Protein AF-A0A843FC05-F1 (afdb_monomer_lite)

Secondary structure (DSSP, 8-state):
--------------HHHHHHHHHHHHHHHHHHHHTT--HHHHHHHHHHHS-HHHHHHHHHHHHHHHTTSSS-HHHHHHHHHHT--GGGHHHHHHHHHHHHHHT-SSHHHHHHHHHHHHHHHHHHHHHHHHHHHHHHHHHHHHHHIIIIIHHHHHHHHHHHHHHHSS---SS---HHHHHHIIIIIHHHHHHHHHHHHHHT-TTS--S--THHHHHHHHHHHHHHHHHHHHHTT--HHHHHHHHHHHHHHHHHHHHHHHHHHHHHHHHHHHHHHHHHHHHHHHHHHT---

Sequence (289 aa):
MVSNKAERKKRKIDPRLYINESASVISLMSSEITSGSSLDAAVRKVASEGPKNTSKMFRELVCKVDCKAESDIRESLLALISDFPEGLSSFRRALFMTVSASDALTQNDKLRIMKDATDVVLQGIRQTGESYISKLQFPCMAVFGIGIMVPMIVLSLAPMLGIGGMFKLPAGFDESTIRMVVLFLVPLSIIAVILSIKDKNPFMDTKGDWNDLWRVAPGIIAFPVAYLMIGNGFDMRTSMVVSAIVGSLAIYLSVNGIVRKEKERVKVEKGIRNSLFDLGNRMVTGENF

Foldseek 3Di:
DDDDPPPPPLPPDPLLQCLQQLLVLLVQLLVQLLVVHASLVSLVSCLVPGDDPSVVVSVVLVVCCVVVVDPDSLVSQLVVLVSDDPLCVLSSVLSVLSSVLNVDPDSVSSNVSSVVSSVSSVVSSVVLVVVLVVVVVVLVVVLCCLVPVVVVVLVVCVVVVVPPVPPPPPDDDDPVNSVCCSVPVSVVVNVVSVVVSVVPDSNDNPPDCPVVVVLLCLLVQLVVQLVVCVVVVDDNVVSNVVSVVSSVVSNCVSCVVVVVVVVVVVVVVVVVVVVVVVVVVCVVVVVDD

Structure (mmCIF, N/CA/C/O backbone):
data_AF-A0A843FC05-F1
#
_entry.id   AF-A0A843FC05-F1
#
loop_
_atom_site.group_PDB
_atom_site.id
_atom_site.type_symbol
_atom_site.label_atom_id
_atom_site.label_alt_id
_atom_site.label_comp_id
_atom_site.label_asym_id
_atom_site.label_entity_id
_atom_site.label_seq_id
_atom_site.pdbx_PDB_ins_code
_atom_site.Cartn_x
_atom_site.Cartn_y
_atom_site.Cartn_z
_atom_site.occupancy
_atom_site.B_iso_or_equiv
_atom_site.auth_seq_id
_atom_site.auth_comp_id
_atom_site.auth_asym_id
_atom_site.auth_atom_id
_atom_site.pdbx_PDB_model_num
ATOM 1 N N . MET A 1 1 ? -14.264 -36.679 19.851 1.00 44.69 1 MET A N 1
ATOM 2 C CA . MET A 1 1 ? -13.072 -37.023 19.040 1.00 44.69 1 MET A CA 1
ATOM 3 C C . MET A 1 1 ? -13.549 -37.353 17.635 1.00 44.69 1 MET A C 1
ATOM 5 O O . MET A 1 1 ? -14.624 -37.916 17.523 1.00 44.69 1 MET A O 1
ATOM 9 N N . VAL A 1 2 ? -12.740 -37.022 16.624 1.00 30.62 2 VAL A N 1
ATOM 10 C CA . VAL A 1 2 ? -12.962 -37.187 15.170 1.00 30.62 2 VAL A CA 1
ATOM 11 C C . VAL A 1 2 ? -13.525 -35.949 14.452 1.00 30.62 2 VAL A C 1
ATOM 13 O O . VAL A 1 2 ? -14.716 -35.767 14.255 1.00 30.62 2 VAL A O 1
ATOM 16 N N . SER A 1 3 ? -12.557 -35.130 14.029 1.00 36.50 3 SER A N 1
ATOM 17 C CA . SER A 1 3 ? -12.416 -34.634 12.656 1.00 36.50 3 SER A CA 1
ATOM 18 C C . SER A 1 3 ? -13.508 -33.723 12.089 1.00 36.50 3 SER A C 1
ATOM 20 O O . SER A 1 3 ? -14.366 -34.149 11.327 1.00 36.50 3 SER A O 1
ATOM 22 N N . ASN A 1 4 ? -13.372 -32.418 12.336 1.00 37.59 4 ASN A N 1
ATOM 23 C CA . ASN A 1 4 ? -13.725 -31.435 11.312 1.00 37.59 4 ASN A CA 1
ATOM 24 C C . ASN A 1 4 ? -12.753 -30.244 11.335 1.00 37.59 4 ASN A C 1
ATOM 26 O O . ASN A 1 4 ? -13.134 -29.083 11.424 1.00 37.59 4 ASN A O 1
ATOM 30 N N . LYS A 1 5 ? -11.448 -30.544 11.246 1.00 38.28 5 LYS A N 1
ATOM 31 C CA . LYS A 1 5 ? -10.474 -29.609 10.659 1.00 38.28 5 LYS A CA 1
ATOM 32 C C . LYS A 1 5 ? -10.686 -29.641 9.141 1.00 38.28 5 LYS A C 1
ATOM 34 O O . LYS A 1 5 ? -9.821 -30.095 8.401 1.00 38.28 5 LYS A O 1
ATOM 39 N N . ALA A 1 6 ? -11.868 -29.224 8.688 1.00 37.69 6 ALA A N 1
ATOM 40 C CA . ALA A 1 6 ? -12.060 -28.876 7.294 1.00 37.69 6 ALA A CA 1
ATOM 41 C C . ALA A 1 6 ? -11.046 -27.776 6.989 1.00 37.69 6 ALA A C 1
ATOM 43 O O . ALA A 1 6 ? -10.962 -26.781 7.711 1.00 37.69 6 ALA A O 1
ATOM 44 N N . GLU A 1 7 ? -10.214 -28.025 5.986 1.00 37.84 7 GLU A N 1
ATOM 45 C CA . GLU A 1 7 ? -9.176 -27.133 5.504 1.00 37.84 7 GLU A CA 1
ATOM 46 C C . GLU A 1 7 ? -9.693 -25.689 5.465 1.00 37.84 7 GLU A C 1
ATOM 48 O O . GLU A 1 7 ? -10.425 -25.291 4.555 1.00 37.84 7 GLU A O 1
ATOM 53 N N . ARG A 1 8 ? -9.296 -24.861 6.444 1.00 42.34 8 ARG A N 1
ATOM 54 C CA . ARG A 1 8 ? -9.331 -23.409 6.276 1.00 42.34 8 ARG A CA 1
ATOM 55 C C . ARG A 1 8 ? -8.354 -23.119 5.150 1.00 42.34 8 ARG A C 1
ATOM 57 O O . ARG A 1 8 ? -7.161 -22.934 5.380 1.00 42.34 8 ARG A O 1
ATOM 64 N N . LYS A 1 9 ? -8.858 -23.143 3.916 1.00 42.47 9 LYS A N 1
ATOM 65 C CA . LYS A 1 9 ? -8.181 -22.655 2.720 1.00 42.47 9 LYS A CA 1
ATOM 66 C C . LYS A 1 9 ? -7.725 -21.243 3.062 1.00 42.47 9 LYS A C 1
ATOM 68 O O . LYS A 1 9 ? -8.548 -20.329 3.069 1.00 42.47 9 LYS A O 1
ATOM 73 N N . LYS A 1 10 ? -6.452 -21.094 3.458 1.00 50.50 10 LYS A N 1
ATOM 74 C CA . LYS A 1 10 ? -5.879 -19.818 3.896 1.00 50.50 10 LYS A CA 1
ATOM 75 C C . LYS A 1 10 ? -6.193 -18.810 2.807 1.00 50.50 10 LYS A C 1
ATOM 77 O O . LYS A 1 10 ? -5.677 -18.916 1.692 1.00 50.50 10 LYS A O 1
ATOM 82 N N . ARG A 1 11 ? -7.100 -17.879 3.103 1.00 57.19 11 ARG A N 1
ATOM 83 C CA . ARG A 1 11 ? -7.377 -16.772 2.198 1.00 57.19 11 ARG A CA 1
ATOM 84 C C . ARG A 1 11 ? -6.046 -16.067 2.000 1.00 57.19 11 ARG A C 1
ATOM 86 O O . ARG A 1 11 ? -5.416 -15.662 2.973 1.00 57.19 11 ARG A O 1
ATOM 93 N N . LYS A 1 12 ? -5.588 -15.973 0.752 1.00 60.91 12 LYS A N 1
ATOM 94 C CA . LYS A 1 12 ? -4.442 -15.131 0.417 1.00 60.91 12 LYS A CA 1
ATOM 95 C C . LYS A 1 12 ? -4.903 -13.686 0.593 1.00 60.91 12 LYS A C 1
ATOM 97 O O . LYS A 1 12 ? -5.516 -13.109 -0.296 1.00 60.91 12 LYS A O 1
ATOM 102 N N . ILE A 1 13 ? -4.733 -13.169 1.806 1.00 70.44 13 ILE A N 1
ATOM 103 C CA . ILE A 1 13 ? -4.967 -11.769 2.139 1.00 70.44 13 ILE A CA 1
ATOM 104 C C . ILE A 1 13 ? -3.711 -11.033 1.692 1.00 70.44 13 ILE A C 1
ATOM 106 O O . ILE A 1 13 ? -2.661 -11.199 2.307 1.00 70.44 13 ILE A O 1
ATOM 110 N N . ASP A 1 14 ? -3.807 -10.251 0.619 1.00 71.69 14 ASP A N 1
ATOM 111 C CA . ASP A 1 14 ? -2.691 -9.420 0.175 1.00 71.69 14 ASP A CA 1
ATOM 112 C C . ASP A 1 14 ? -2.494 -8.262 1.165 1.00 71.69 14 ASP A C 1
ATOM 114 O O . ASP A 1 14 ? -3.352 -7.378 1.226 1.00 71.69 14 ASP A O 1
ATOM 118 N N . PRO A 1 15 ? -1.382 -8.215 1.928 1.00 73.06 15 PRO A N 1
ATOM 119 C CA . PRO A 1 15 ? -1.195 -7.234 3.001 1.00 73.06 15 PRO A CA 1
ATOM 120 C C . PRO A 1 15 ? -1.328 -5.786 2.515 1.00 73.06 15 PRO A C 1
ATOM 122 O O . PRO A 1 15 ? -1.903 -4.944 3.197 1.00 73.06 15 PRO A O 1
ATOM 125 N N . ARG A 1 16 ? -0.846 -5.516 1.296 1.00 72.38 16 ARG A N 1
ATOM 126 C CA . ARG A 1 16 ? -0.790 -4.184 0.673 1.00 72.38 16 ARG A CA 1
ATOM 127 C C . ARG A 1 16 ? -2.164 -3.518 0.568 1.00 72.38 16 ARG A C 1
ATOM 129 O O . ARG A 1 16 ? -2.295 -2.328 0.813 1.00 72.38 16 ARG A O 1
ATOM 136 N N . LEU A 1 17 ? -3.200 -4.301 0.266 1.00 74.62 17 LEU A N 1
ATOM 137 C CA . LEU A 1 17 ? -4.552 -3.783 0.044 1.00 74.62 17 LEU A CA 1
ATOM 138 C C . LEU A 1 17 ? -5.221 -3.281 1.330 1.00 74.62 17 LEU A C 1
ATOM 140 O O . LEU A 1 17 ? -6.098 -2.425 1.269 1.00 74.62 17 LEU A O 1
ATOM 144 N N . TYR A 1 18 ? -4.819 -3.814 2.484 1.00 82.69 18 TYR A N 1
ATOM 145 C CA . TYR A 1 18 ? -5.457 -3.511 3.766 1.00 82.69 18 TYR A CA 1
ATOM 146 C C . TYR A 1 18 ? -4.675 -2.483 4.587 1.00 82.69 18 TYR A C 1
ATOM 148 O O . TYR A 1 18 ? -5.258 -1.845 5.458 1.00 82.69 18 TYR A O 1
ATOM 156 N N . ILE A 1 19 ? -3.385 -2.261 4.300 1.00 84.44 19 ILE A N 1
ATOM 157 C CA . ILE A 1 19 ? -2.572 -1.257 5.010 1.00 84.44 19 ILE A CA 1
ATOM 158 C C . ILE A 1 19 ? -3.166 0.146 4.836 1.00 84.44 19 ILE A C 1
ATOM 160 O O . ILE A 1 19 ? -3.345 0.852 5.825 1.00 84.44 19 ILE A O 1
ATOM 164 N N . ASN A 1 20 ? -3.560 0.524 3.618 1.00 82.56 20 ASN A N 1
ATOM 165 C CA . ASN A 1 20 ? -4.164 1.836 3.353 1.00 82.56 20 ASN A CA 1
ATOM 166 C C . ASN A 1 20 ? -5.531 2.023 4.012 1.00 82.56 20 ASN A C 1
ATOM 168 O O . ASN A 1 20 ? -5.888 3.126 4.414 1.00 82.56 20 ASN A O 1
ATOM 172 N N . GLU A 1 21 ? -6.305 0.946 4.093 1.00 88.31 21 GLU A N 1
ATOM 173 C CA . GLU A 1 21 ? -7.668 0.973 4.615 1.00 88.31 21 GLU A CA 1
ATOM 174 C C . GLU A 1 21 ? -7.703 0.857 6.150 1.00 88.31 21 GLU A C 1
ATOM 176 O O . GLU A 1 21 ? -8.688 1.249 6.777 1.00 88.31 21 GLU A O 1
ATOM 181 N N . SER A 1 22 ? -6.619 0.361 6.759 1.00 90.31 22 SER A N 1
ATOM 182 C CA . SER A 1 22 ? -6.531 0.049 8.189 1.00 90.31 22 SER A CA 1
ATOM 183 C C . SER A 1 22 ? -6.858 1.236 9.097 1.00 90.31 22 SER A C 1
ATOM 185 O O . SER A 1 22 ? -7.650 1.087 10.027 1.00 90.31 22 SER A O 1
ATOM 187 N N . ALA A 1 23 ? -6.311 2.422 8.814 1.00 90.94 23 ALA A N 1
ATOM 188 C CA . ALA A 1 23 ? -6.563 3.621 9.612 1.00 90.94 23 ALA A CA 1
ATOM 189 C C . ALA A 1 23 ? -8.042 4.021 9.569 1.00 90.94 23 ALA A C 1
ATOM 191 O O . ALA A 1 23 ? -8.649 4.231 10.615 1.00 90.94 23 ALA A O 1
ATOM 192 N N . SER A 1 24 ? -8.645 4.044 8.377 1.00 91.06 24 SER A N 1
ATOM 193 C CA . SER A 1 24 ? -10.066 4.365 8.209 1.00 91.06 24 SER A CA 1
ATOM 194 C C . SER A 1 24 ? -10.970 3.378 8.946 1.00 91.06 24 SER A C 1
ATOM 196 O O . SER A 1 24 ? -11.951 3.785 9.561 1.00 91.06 24 SER A O 1
ATOM 198 N N . VAL A 1 25 ? -10.625 2.089 8.929 1.00 93.50 25 VAL A N 1
ATOM 199 C CA . VAL A 1 25 ? -11.378 1.038 9.626 1.00 93.50 25 VAL A CA 1
ATOM 200 C C . VAL A 1 25 ? -11.323 1.239 11.137 1.00 93.50 25 VAL A C 1
ATOM 202 O O . VAL A 1 25 ? -12.369 1.261 11.782 1.00 93.50 25 VAL A O 1
ATOM 205 N N . ILE A 1 26 ? -10.130 1.455 11.701 1.00 94.06 26 ILE A N 1
ATOM 206 C CA . ILE A 1 26 ? -9.985 1.722 13.138 1.00 94.06 26 ILE A CA 1
ATOM 207 C C . ILE A 1 26 ? -10.693 3.021 13.530 1.00 94.06 26 ILE A C 1
ATOM 209 O O . ILE A 1 26 ? -11.336 3.054 14.574 1.00 94.06 26 ILE A O 1
ATOM 213 N N . SER A 1 27 ? -10.659 4.066 12.698 1.00 91.94 27 SER A N 1
ATOM 214 C CA . SER A 1 27 ? -11.403 5.304 12.959 1.00 91.94 27 SER A CA 1
ATOM 215 C C . SER A 1 27 ? -12.922 5.094 12.972 1.00 91.94 27 SER A C 1
ATOM 217 O O . SER A 1 27 ? -13.591 5.616 13.863 1.00 91.94 27 SER A O 1
ATOM 219 N N . LEU A 1 28 ? -13.472 4.297 12.046 1.00 93.06 28 LEU A N 1
ATOM 220 C CA . LEU A 1 28 ? -14.900 3.951 12.035 1.00 93.06 28 LEU A CA 1
ATOM 221 C C . LEU A 1 28 ? -15.299 3.149 13.279 1.00 93.06 28 LEU A C 1
ATOM 223 O O . LEU A 1 28 ? -16.293 3.477 13.925 1.00 93.06 28 LEU A O 1
ATOM 227 N N . MET A 1 29 ? -14.500 2.146 13.657 1.00 92.81 29 MET A N 1
ATOM 228 C CA . MET A 1 29 ? -14.751 1.368 14.875 1.00 92.81 29 MET A CA 1
ATOM 229 C C . MET A 1 29 ? -14.601 2.220 16.136 1.00 92.81 29 MET A C 1
ATOM 231 O O . MET A 1 29 ? -15.391 2.081 17.063 1.00 92.81 29 MET A O 1
ATOM 235 N N . SER A 1 30 ? -13.622 3.128 16.158 1.00 92.44 30 SER A N 1
ATOM 236 C CA . SER A 1 30 ? -13.418 4.085 17.246 1.00 92.44 30 SER A CA 1
ATOM 237 C C . SER A 1 30 ? -14.655 4.946 17.449 1.00 92.44 30 SER A C 1
ATOM 239 O O . SER A 1 30 ? -15.151 5.039 18.568 1.00 92.44 30 SER A O 1
ATOM 241 N N . SER A 1 31 ? -15.207 5.513 16.371 1.00 90.81 31 SER A N 1
ATOM 242 C CA . SER A 1 31 ? -16.422 6.332 16.428 1.00 90.81 31 SER A CA 1
ATOM 243 C C . SER A 1 31 ? -17.594 5.582 17.064 1.00 90.81 31 SER A C 1
ATOM 245 O O . SER A 1 31 ? -18.318 6.156 17.869 1.00 90.81 31 SER A O 1
ATOM 247 N N . GLU A 1 32 ? -17.773 4.304 16.735 1.00 91.62 32 GLU A N 1
ATOM 248 C CA . GLU A 1 32 ? -18.879 3.505 17.270 1.00 91.62 32 GLU A CA 1
ATOM 249 C C . GLU A 1 32 ? -18.645 3.098 18.722 1.00 91.62 32 GLU A C 1
ATOM 251 O O . GLU A 1 32 ? -19.516 3.299 19.569 1.00 91.62 32 GLU A O 1
ATOM 256 N N . ILE A 1 33 ? -17.460 2.588 19.048 1.00 89.81 33 ILE A N 1
ATOM 257 C CA . ILE A 1 33 ? -17.147 2.110 20.402 1.00 89.81 33 ILE A CA 1
ATOM 258 C C . ILE A 1 33 ? -17.130 3.271 21.399 1.00 89.81 33 ILE A C 1
ATOM 260 O O . ILE A 1 33 ? -17.598 3.131 22.530 1.00 89.81 33 ILE A O 1
ATOM 264 N N . THR A 1 34 ? -16.645 4.441 20.978 1.00 86.94 34 THR A N 1
ATOM 265 C CA . THR A 1 34 ? -16.663 5.654 21.808 1.00 86.94 34 THR A CA 1
ATOM 266 C C . THR A 1 34 ? -18.057 6.259 21.932 1.00 86.94 34 THR A C 1
ATOM 268 O O . THR A 1 34 ? -18.347 6.863 22.954 1.00 86.94 34 THR A O 1
ATOM 271 N N . SER A 1 35 ? -18.969 6.041 20.983 1.00 86.69 35 SER A N 1
ATOM 272 C CA . SER A 1 35 ? -20.379 6.431 21.155 1.00 86.69 35 SER A CA 1
ATOM 273 C C . SER A 1 35 ? -21.150 5.553 22.158 1.00 86.69 35 SER A C 1
ATOM 275 O O . SER A 1 35 ? -22.296 5.849 22.480 1.00 86.69 35 SER A O 1
ATOM 277 N N . GLY A 1 36 ? -20.521 4.496 22.691 1.00 80.62 36 GLY A N 1
ATOM 278 C CA . GLY A 1 36 ? -21.126 3.577 23.660 1.00 80.62 36 GLY A CA 1
ATOM 279 C C . GLY A 1 36 ? -21.850 2.384 23.031 1.00 80.62 36 GLY A C 1
ATOM 280 O O . GLY A 1 36 ? -22.496 1.625 23.750 1.00 80.62 36 GLY A O 1
ATOM 281 N N . SER A 1 37 ? -21.736 2.199 21.714 1.00 83.44 37 SER A N 1
ATOM 282 C CA . SER A 1 37 ? -22.313 1.050 21.011 1.00 83.44 37 SER A CA 1
ATOM 283 C C . SER A 1 37 ? -21.541 -0.257 21.272 1.00 83.44 37 SER A C 1
ATOM 285 O O . SER A 1 37 ? -20.446 -0.267 21.845 1.00 83.44 37 SER A O 1
ATOM 287 N N . SER A 1 38 ? -22.130 -1.385 20.866 1.00 89.75 38 SER A N 1
ATOM 288 C CA . SER A 1 38 ? -21.510 -2.708 20.975 1.00 89.75 38 SER A CA 1
ATOM 289 C C . SER A 1 38 ? -20.439 -2.937 19.899 1.00 89.75 38 SER A C 1
ATOM 291 O O . SER A 1 38 ? -20.440 -2.311 18.838 1.00 89.75 38 SER A O 1
ATOM 293 N N . LEU A 1 39 ? -19.545 -3.906 20.134 1.00 91.00 39 LEU A N 1
ATOM 294 C CA . LEU A 1 39 ? -18.571 -4.347 19.127 1.00 91.00 39 LEU A CA 1
ATOM 295 C C . LEU A 1 39 ? -19.253 -4.807 17.824 1.00 91.00 39 LEU A C 1
ATOM 297 O O . LEU A 1 39 ? -18.724 -4.568 16.741 1.00 91.00 39 LEU A O 1
ATOM 301 N N . ASP A 1 40 ? -20.435 -5.420 17.923 1.00 91.62 40 ASP A N 1
ATOM 302 C CA . ASP A 1 40 ? -21.244 -5.821 16.766 1.00 91.62 40 ASP A CA 1
ATOM 303 C C . ASP A 1 40 ? -21.651 -4.615 15.906 1.00 91.62 40 ASP A C 1
ATOM 305 O O . ASP A 1 40 ? -21.434 -4.622 14.694 1.00 91.62 40 ASP A O 1
ATOM 309 N N . ALA A 1 41 ? -22.137 -3.533 16.527 1.00 91.12 41 ALA A N 1
ATOM 310 C CA . ALA A 1 41 ? -22.478 -2.302 15.815 1.00 91.12 41 ALA A CA 1
ATOM 311 C C . ALA A 1 41 ? -21.258 -1.708 15.087 1.00 91.12 41 ALA A C 1
ATOM 313 O O . ALA A 1 41 ? -21.344 -1.362 13.907 1.00 91.12 41 ALA A O 1
ATOM 314 N N . ALA A 1 42 ? -20.093 -1.693 15.743 1.00 92.88 42 ALA A N 1
ATOM 315 C CA . ALA A 1 42 ? -18.844 -1.231 15.141 1.00 92.88 42 ALA A CA 1
ATOM 316 C C . ALA A 1 42 ? -18.424 -2.074 13.922 1.00 92.88 42 ALA A C 1
ATOM 318 O O . ALA A 1 42 ? -18.060 -1.529 12.877 1.00 92.88 42 ALA A O 1
ATOM 319 N N . VAL A 1 43 ? -18.507 -3.405 14.020 1.00 93.19 43 VAL A N 1
ATOM 320 C CA . VAL A 1 43 ? -18.187 -4.332 12.918 1.00 93.19 43 VAL A CA 1
ATOM 321 C C . VAL A 1 43 ? -19.173 -4.168 11.758 1.00 93.19 43 VAL A C 1
ATOM 323 O O . VAL A 1 43 ? -18.752 -4.110 10.599 1.00 93.19 43 VAL A O 1
ATOM 326 N N . ARG A 1 44 ? -20.471 -4.028 12.049 1.00 93.38 44 ARG A N 1
ATOM 327 C CA . ARG A 1 44 ? -21.514 -3.778 11.041 1.00 93.38 44 ARG A CA 1
ATOM 328 C C . ARG A 1 44 ? -21.319 -2.435 10.340 1.00 93.38 44 ARG A C 1
ATOM 330 O O . ARG A 1 44 ? -21.482 -2.378 9.123 1.00 93.38 44 ARG A O 1
ATOM 337 N N . LYS A 1 45 ? -20.888 -1.389 11.052 1.00 93.06 45 LYS A N 1
ATOM 338 C CA . LYS A 1 45 ? -20.574 -0.092 10.434 1.00 93.06 45 LYS A CA 1
ATOM 339 C C . LYS A 1 45 ? -19.387 -0.169 9.482 1.00 93.06 45 LYS A C 1
ATOM 341 O O . LYS A 1 45 ? -19.441 0.361 8.377 1.00 93.06 45 LYS A O 1
ATOM 346 N N . VAL A 1 46 ? -18.324 -0.882 9.852 1.00 93.31 46 VAL A N 1
ATOM 347 C CA . VAL A 1 46 ? -17.205 -1.131 8.924 1.00 93.31 46 VAL A CA 1
ATOM 348 C C . VAL A 1 46 ? -17.673 -1.937 7.708 1.00 93.31 46 VAL A C 1
ATOM 350 O O . VAL A 1 46 ? -17.224 -1.692 6.588 1.00 93.31 46 VAL A O 1
ATOM 353 N N . ALA A 1 47 ? -18.601 -2.876 7.892 1.00 92.75 47 ALA A N 1
ATOM 354 C CA . ALA A 1 47 ? -19.181 -3.629 6.789 1.00 92.75 47 ALA A CA 1
ATOM 355 C C . ALA A 1 47 ? -20.022 -2.740 5.845 1.00 92.75 47 ALA A C 1
ATOM 357 O O . ALA A 1 47 ? -19.986 -2.943 4.629 1.00 92.75 47 ALA A O 1
ATOM 358 N N . SER A 1 48 ? -20.769 -1.754 6.349 1.00 91.81 48 SER A N 1
ATOM 359 C CA . SER A 1 48 ? -21.608 -0.870 5.526 1.00 91.81 48 SER A CA 1
ATOM 360 C C . SER A 1 48 ? -20.823 0.270 4.872 1.00 91.81 48 SER A C 1
ATOM 362 O O . SER A 1 48 ? -20.921 0.436 3.655 1.00 91.81 48 SER A O 1
ATOM 364 N N . GLU A 1 49 ? -20.038 1.005 5.660 1.00 91.62 49 GLU A N 1
ATOM 365 C CA . GLU A 1 49 ? -19.402 2.289 5.317 1.00 91.62 49 GLU A CA 1
ATOM 366 C C . GLU A 1 49 ? -17.883 2.192 5.121 1.00 91.62 49 GLU A C 1
ATOM 368 O O . GLU A 1 49 ? -17.232 3.167 4.743 1.00 91.62 49 GLU A O 1
ATOM 373 N N . GLY A 1 50 ? -17.291 1.025 5.380 1.00 87.69 50 GLY A N 1
ATOM 374 C CA . GLY A 1 50 ? -15.850 0.847 5.296 1.00 87.69 50 GLY A CA 1
ATOM 375 C C . GLY A 1 50 ? -15.283 0.907 3.868 1.00 87.69 50 GLY A C 1
ATOM 376 O O . GLY A 1 50 ? -16.004 0.783 2.873 1.00 87.69 50 GLY A O 1
ATOM 377 N N . PRO A 1 51 ? -13.950 1.026 3.746 1.00 87.12 51 PRO A N 1
ATOM 378 C CA . PRO A 1 51 ? -13.238 0.973 2.467 1.00 87.12 51 PRO A CA 1
ATOM 379 C C . PRO A 1 51 ? -13.498 -0.317 1.668 1.00 87.12 51 PRO A C 1
ATOM 381 O O . PRO A 1 51 ? -13.920 -1.332 2.221 1.00 87.12 51 PRO A O 1
ATOM 384 N N . LYS A 1 52 ? -13.262 -0.312 0.350 1.00 85.12 52 LYS A N 1
ATOM 385 C CA . LYS A 1 52 ? -13.757 -1.356 -0.575 1.00 85.12 52 LYS A CA 1
ATOM 386 C C . LYS A 1 52 ? -13.304 -2.780 -0.244 1.00 85.12 52 LYS A C 1
ATOM 388 O O . LYS A 1 52 ? -14.088 -3.708 -0.453 1.00 85.12 52 LYS A O 1
ATOM 393 N N . ASN A 1 53 ? -12.056 -2.992 0.177 1.00 86.44 53 ASN A N 1
ATOM 394 C CA . ASN A 1 53 ? -11.548 -4.344 0.431 1.00 86.44 53 ASN A CA 1
ATOM 395 C C . ASN A 1 53 ? -11.950 -4.826 1.828 1.00 86.44 53 ASN A C 1
ATOM 397 O O . ASN A 1 53 ? -12.444 -5.945 1.984 1.00 86.44 53 ASN A O 1
ATOM 401 N N . THR A 1 54 ? -11.814 -3.959 2.825 1.00 87.69 54 THR A N 1
ATOM 402 C CA . THR A 1 54 ? -12.109 -4.275 4.221 1.00 87.69 54 THR A CA 1
ATOM 403 C C . THR A 1 54 ? -13.611 -4.388 4.472 1.00 87.69 54 THR A C 1
ATOM 405 O O . THR A 1 54 ? -14.032 -5.326 5.138 1.00 87.69 54 THR A O 1
ATOM 408 N N . SER A 1 55 ? -14.449 -3.545 3.860 1.00 89.75 55 SER A N 1
ATOM 409 C CA . SER A 1 55 ? -15.916 -3.674 3.947 1.00 89.75 55 SER A CA 1
ATOM 410 C C . SER A 1 55 ? -16.410 -5.008 3.399 1.00 89.75 55 SER A C 1
ATOM 412 O O . SER A 1 55 ? -17.255 -5.638 4.021 1.00 89.75 55 SER A O 1
ATOM 414 N N . LYS A 1 56 ? -15.859 -5.497 2.278 1.00 90.06 56 LYS A N 1
ATOM 415 C CA . LYS A 1 56 ? -16.193 -6.829 1.742 1.00 90.06 56 LYS A CA 1
ATOM 416 C C . LYS A 1 56 ? -15.816 -7.936 2.721 1.00 90.06 56 LYS A C 1
ATOM 418 O O . LYS A 1 56 ? -16.632 -8.810 2.987 1.00 90.06 56 LYS A O 1
ATOM 423 N N . MET A 1 57 ? -14.613 -7.867 3.290 1.00 89.19 57 MET A N 1
ATOM 424 C CA . MET A 1 57 ? -14.154 -8.831 4.292 1.00 89.19 57 MET A CA 1
ATOM 425 C C . MET A 1 57 ? -15.055 -8.835 5.537 1.00 89.19 57 MET A C 1
ATOM 427 O O . MET A 1 57 ? -15.451 -9.902 6.000 1.00 89.19 57 MET A O 1
ATOM 431 N N . PHE A 1 58 ? -15.421 -7.656 6.044 1.00 91.12 58 PHE A N 1
ATOM 432 C CA . PHE A 1 58 ? -16.293 -7.511 7.210 1.00 91.12 58 PHE A CA 1
ATOM 433 C C . PHE A 1 58 ? -17.746 -7.899 6.894 1.00 91.12 58 PHE A C 1
ATOM 435 O O . PHE A 1 58 ? -18.383 -8.542 7.719 1.00 91.12 58 PHE A O 1
ATOM 442 N N . ARG A 1 59 ? -18.263 -7.620 5.689 1.00 92.06 59 ARG A N 1
ATOM 443 C CA . ARG A 1 59 ? -19.581 -8.109 5.234 1.00 92.06 59 ARG A CA 1
ATOM 444 C C . ARG A 1 59 ? -19.639 -9.623 5.186 1.00 92.06 59 ARG A C 1
ATOM 446 O O . ARG A 1 59 ? -20.636 -10.198 5.595 1.00 92.06 59 ARG A O 1
ATOM 453 N N . GLU A 1 60 ? -18.593 -10.270 4.687 1.00 90.06 60 GLU A N 1
ATOM 454 C CA . GLU A 1 60 ? -18.529 -11.730 4.671 1.00 90.06 60 GLU A CA 1
ATOM 455 C C . GLU A 1 60 ? -18.471 -12.313 6.087 1.00 90.06 60 GLU A C 1
ATOM 457 O O . GLU A 1 60 ? -19.085 -13.347 6.336 1.00 90.06 60 GLU A O 1
ATOM 462 N N . LEU A 1 61 ? -17.780 -11.646 7.017 1.00 90.25 61 LEU A N 1
ATOM 463 C CA . LEU A 1 61 ? -17.792 -12.011 8.434 1.00 90.25 61 LEU A CA 1
ATOM 464 C C . LEU A 1 61 ? -19.199 -11.877 9.028 1.00 90.25 61 LEU A C 1
ATOM 466 O O . LEU A 1 61 ? -19.711 -12.850 9.571 1.00 90.25 61 LEU A O 1
ATOM 470 N N . VAL A 1 62 ? -19.845 -10.718 8.874 1.00 91.00 62 VAL A N 1
ATOM 471 C CA . VAL A 1 62 ? -21.211 -10.476 9.376 1.00 91.00 62 VAL A CA 1
ATOM 472 C C . VAL A 1 62 ? -22.195 -11.477 8.767 1.00 91.00 62 VAL A C 1
ATOM 474 O O . VAL A 1 62 ? -22.981 -12.080 9.485 1.00 91.00 62 VAL A O 1
ATOM 477 N N . CYS A 1 63 ? -22.084 -11.748 7.464 1.00 88.62 63 CYS A N 1
ATOM 478 C CA . CYS A 1 63 ? -22.921 -12.720 6.761 1.00 88.62 63 CYS A CA 1
ATOM 479 C C . CYS A 1 63 ? -22.790 -14.138 7.342 1.00 88.62 63 CYS A C 1
ATOM 481 O O . CYS A 1 63 ? -23.793 -14.829 7.506 1.00 88.62 63 CYS A O 1
ATOM 483 N N . LYS A 1 64 ? -21.578 -14.579 7.701 1.00 86.62 64 LYS A N 1
ATOM 484 C CA . LYS A 1 64 ? -21.376 -15.891 8.339 1.00 86.62 64 LYS A CA 1
ATOM 485 C C . LYS A 1 64 ? -22.035 -15.986 9.711 1.00 86.62 64 LYS A C 1
ATOM 487 O O . LYS A 1 64 ? -22.586 -17.036 10.037 1.00 86.62 64 LYS A O 1
ATOM 492 N N . VAL A 1 65 ? -21.977 -14.911 10.490 1.00 89.19 65 VAL A N 1
ATOM 493 C CA . VAL A 1 65 ? -22.603 -14.853 11.815 1.00 89.19 65 VAL A CA 1
ATOM 494 C C . VAL A 1 65 ? -24.126 -14.826 11.682 1.00 89.19 65 VAL A C 1
ATOM 496 O O . VAL A 1 65 ? -24.809 -15.641 12.298 1.00 89.19 65 VAL A O 1
ATOM 499 N N . ASP A 1 66 ? -24.665 -13.982 10.797 1.00 87.69 66 ASP A N 1
ATOM 500 C CA . ASP A 1 66 ? -26.109 -13.889 10.545 1.00 87.69 66 ASP A CA 1
ATOM 501 C C . ASP A 1 66 ? -26.684 -15.215 9.991 1.00 87.69 66 ASP A C 1
ATOM 503 O O . ASP A 1 66 ? -27.806 -15.598 10.320 1.00 87.69 66 ASP A O 1
ATOM 507 N N . CYS A 1 67 ? -25.901 -15.975 9.213 1.00 86.50 67 CYS A N 1
ATOM 508 C CA . CYS A 1 67 ? -26.276 -17.310 8.724 1.00 86.50 67 CYS A CA 1
ATOM 509 C C . CYS A 1 67 ? -26.074 -18.443 9.755 1.00 86.50 67 CYS A C 1
ATOM 511 O O . CYS A 1 67 ? -26.212 -19.613 9.394 1.00 86.50 67 CYS A O 1
ATOM 513 N N . LYS A 1 68 ? -25.723 -18.134 11.014 1.00 78.75 68 LYS A N 1
ATOM 514 C CA . LYS A 1 68 ? -25.386 -19.102 12.081 1.00 78.75 68 LYS A CA 1
ATOM 515 C C . LYS A 1 68 ? -24.264 -20.088 11.722 1.00 78.75 68 LYS A C 1
ATOM 517 O O . LYS A 1 68 ? -24.185 -21.170 12.300 1.00 78.75 68 LYS A O 1
ATOM 522 N N . ALA A 1 69 ? -23.391 -19.735 10.778 1.00 71.38 69 ALA A N 1
ATOM 523 C CA . ALA A 1 69 ? -22.205 -20.535 10.474 1.00 71.38 69 ALA A CA 1
ATOM 524 C C . ALA A 1 69 ? -21.122 -20.374 11.558 1.00 71.38 69 ALA A C 1
ATOM 526 O O . ALA A 1 69 ? -20.316 -21.280 11.757 1.00 71.38 69 ALA A O 1
ATOM 527 N N . GLU A 1 70 ? -21.116 -19.236 12.258 1.00 72.69 70 GLU A N 1
ATOM 528 C CA . GLU A 1 70 ? -20.265 -18.937 13.415 1.00 72.69 70 GLU A CA 1
ATOM 529 C C . GLU A 1 70 ? -21.145 -18.342 14.542 1.00 72.69 70 GLU A C 1
ATOM 531 O O . GLU A 1 70 ? -22.165 -17.714 14.257 1.00 72.69 70 GLU A O 1
ATOM 536 N N . SER A 1 71 ? -20.805 -18.598 15.813 1.00 69.44 71 SER A N 1
ATOM 537 C CA . SER A 1 71 ? -21.672 -18.336 16.981 1.00 69.44 71 SER A CA 1
ATOM 538 C C . SER A 1 71 ? -21.672 -16.893 17.486 1.00 69.44 71 SER A C 1
ATOM 540 O O . SER A 1 71 ? -22.676 -16.458 18.046 1.00 69.44 71 SER A O 1
ATOM 542 N N . ASP A 1 72 ? -20.569 -16.162 17.318 1.00 86.12 72 ASP A N 1
ATOM 543 C CA . ASP A 1 72 ? -20.401 -14.812 17.863 1.00 86.12 72 ASP A CA 1
ATOM 544 C C . ASP A 1 72 ? -19.511 -13.956 16.948 1.00 86.12 72 ASP A C 1
ATOM 546 O O . ASP A 1 72 ? -18.442 -14.393 16.517 1.00 86.12 72 ASP A O 1
ATOM 550 N N . ILE A 1 73 ? -19.923 -12.704 16.710 1.00 87.81 73 ILE A N 1
ATOM 551 C CA . ILE A 1 73 ? -19.168 -11.678 15.973 1.00 87.81 73 ILE A CA 1
ATOM 552 C C . ILE A 1 73 ? -17.759 -11.542 16.546 1.00 87.81 73 ILE A C 1
ATOM 554 O O . ILE A 1 73 ? -16.791 -11.406 15.796 1.00 87.81 73 ILE A O 1
ATOM 558 N N . ARG A 1 74 ? -17.635 -11.571 17.878 1.00 89.38 74 ARG A N 1
ATOM 559 C CA . ARG A 1 74 ? -16.349 -11.430 18.564 1.00 89.38 74 ARG A CA 1
ATOM 560 C C . ARG A 1 74 ? -15.414 -12.577 18.207 1.00 89.38 74 ARG A C 1
ATOM 562 O O . ARG A 1 74 ? -14.272 -12.335 17.826 1.00 89.38 74 ARG A O 1
ATOM 569 N N . GLU A 1 75 ? -15.887 -13.812 18.322 1.00 88.88 75 GLU A N 1
ATOM 570 C CA . GLU A 1 75 ? -15.091 -15.003 18.029 1.00 88.88 75 GLU A CA 1
ATOM 571 C C . GLU A 1 75 ? -14.702 -15.057 16.545 1.00 88.88 75 GLU A C 1
ATOM 573 O O . GLU A 1 75 ? -13.531 -15.265 16.218 1.00 88.88 75 GLU A O 1
ATOM 578 N N . SER A 1 76 ? -15.645 -14.741 15.654 1.00 88.75 76 SER A N 1
ATOM 579 C CA . SER A 1 76 ? -15.414 -14.603 14.213 1.00 88.75 76 SER A CA 1
ATOM 580 C C . SER A 1 76 ? -14.365 -13.546 13.877 1.00 88.75 76 SER A C 1
ATOM 582 O O . SER A 1 76 ? -13.482 -13.771 13.044 1.00 88.75 76 SER A O 1
ATOM 584 N N . LEU A 1 77 ? -14.424 -12.390 14.541 1.00 90.56 77 LEU A N 1
ATOM 585 C CA . LEU A 1 77 ? -13.467 -11.304 14.360 1.00 90.56 77 LEU A CA 1
ATOM 586 C C . LEU A 1 77 ? -12.079 -11.704 14.860 1.00 90.56 77 LEU A C 1
ATOM 588 O O . LEU A 1 77 ? -11.100 -11.507 14.146 1.00 90.56 77 LEU A O 1
ATOM 592 N N . LEU A 1 78 ? -11.974 -12.322 16.037 1.00 90.81 78 LEU A N 1
ATOM 593 C CA . LEU A 1 78 ? -10.697 -12.808 16.566 1.00 90.81 78 LEU A CA 1
ATOM 594 C C . LEU A 1 78 ? -10.090 -13.900 15.676 1.00 90.81 78 LEU A C 1
ATOM 596 O O . LEU A 1 78 ? -8.875 -13.910 15.450 1.00 90.81 78 LEU A O 1
ATOM 600 N N . ALA A 1 79 ? -10.921 -14.778 15.116 1.00 88.75 79 ALA A N 1
ATOM 601 C CA . ALA A 1 79 ? -10.494 -15.774 14.145 1.00 88.75 79 ALA A CA 1
ATOM 602 C C . ALA A 1 79 ? -9.975 -15.132 12.850 1.00 88.75 79 ALA A C 1
ATOM 604 O O . ALA A 1 79 ? -8.930 -15.543 12.348 1.00 88.75 79 ALA A O 1
ATOM 605 N N . LEU A 1 80 ? -10.661 -14.105 12.338 1.00 88.50 80 LEU A N 1
ATOM 606 C CA . LEU A 1 80 ? -10.235 -13.349 11.159 1.00 88.50 80 LEU A CA 1
ATOM 607 C C . LEU A 1 80 ? -8.903 -12.621 11.399 1.00 88.50 80 LEU A C 1
ATOM 609 O O . LEU A 1 80 ? -8.002 -12.696 10.567 1.00 88.50 80 LEU A O 1
ATOM 613 N N . ILE A 1 81 ? -8.766 -11.953 12.547 1.00 90.44 81 ILE A N 1
ATOM 614 C CA . ILE A 1 81 ? -7.554 -11.231 12.966 1.00 90.44 81 ILE A CA 1
ATOM 615 C C . ILE A 1 81 ? -6.366 -12.194 13.095 1.00 90.44 81 ILE A C 1
ATOM 617 O O . ILE A 1 81 ? -5.244 -11.862 12.712 1.00 90.44 81 ILE A O 1
ATOM 621 N N . SER A 1 82 ? -6.599 -13.398 13.621 1.00 86.56 82 SER A N 1
ATOM 622 C CA . SER A 1 82 ? -5.556 -14.418 13.789 1.00 86.56 82 SER A CA 1
ATOM 623 C C . SER A 1 82 ? -5.045 -14.966 12.454 1.00 86.56 82 SER A C 1
ATOM 625 O O . SER A 1 82 ? -3.877 -15.340 12.357 1.00 86.56 82 SER A O 1
ATOM 627 N N . ASP A 1 83 ? -5.883 -14.947 11.415 1.00 87.81 83 ASP A N 1
ATOM 628 C CA . ASP A 1 83 ? -5.527 -15.376 10.060 1.00 87.81 83 ASP A CA 1
ATOM 629 C C . ASP A 1 83 ? -4.759 -14.292 9.264 1.00 87.81 83 ASP A C 1
ATOM 631 O O . ASP A 1 83 ? -4.354 -14.535 8.123 1.00 87.81 83 ASP A O 1
ATOM 635 N N . PHE A 1 84 ? -4.521 -13.101 9.835 1.00 86.62 84 PHE A N 1
ATOM 636 C CA . PHE A 1 84 ? -3.791 -12.034 9.145 1.00 86.62 84 PHE A CA 1
ATOM 637 C C . PHE A 1 84 ? -2.290 -12.338 8.985 1.00 86.62 84 PHE A C 1
ATOM 639 O O . PHE A 1 84 ? -1.633 -12.775 9.935 1.00 86.62 84 PHE A O 1
ATOM 646 N N . PRO A 1 85 ? -1.710 -12.046 7.803 1.00 85.50 85 PRO A N 1
ATOM 647 C CA . PRO A 1 85 ? -0.281 -12.204 7.547 1.00 85.50 85 PRO A CA 1
ATOM 648 C C . PRO A 1 85 ? 0.566 -11.220 8.369 1.00 85.50 85 PRO A C 1
ATOM 650 O O . PRO A 1 85 ? 0.098 -10.157 8.776 1.00 85.50 85 PRO A O 1
ATOM 653 N N . GLU A 1 86 ? 1.854 -11.530 8.543 1.00 81.88 86 GLU A N 1
ATOM 654 C CA . GLU A 1 86 ? 2.796 -10.707 9.326 1.00 81.88 86 GLU A CA 1
ATOM 655 C C . GLU A 1 86 ? 2.919 -9.261 8.825 1.00 81.88 86 GLU A C 1
ATOM 657 O O . GLU A 1 86 ? 3.096 -8.342 9.624 1.00 81.88 86 GLU A O 1
ATOM 662 N N . GLY A 1 87 ? 2.739 -9.035 7.518 1.00 80.19 87 GLY A N 1
ATOM 663 C CA . GLY A 1 87 ? 2.727 -7.694 6.924 1.00 80.19 87 GLY A CA 1
ATOM 664 C C . GLY A 1 87 ? 1.585 -6.787 7.409 1.00 80.19 87 GLY A C 1
ATOM 665 O O . GLY A 1 87 ? 1.633 -5.588 7.169 1.00 80.19 87 GLY A O 1
ATOM 666 N N . LEU A 1 88 ? 0.576 -7.335 8.095 1.00 86.00 88 LEU A N 1
ATOM 667 C CA . LEU A 1 88 ? -0.537 -6.603 8.713 1.00 86.00 88 LEU A CA 1
ATOM 668 C C . LEU A 1 88 ? -0.457 -6.609 10.248 1.00 86.00 88 LEU A C 1
ATOM 670 O O . LEU A 1 88 ? -1.464 -6.398 10.919 1.00 86.00 88 LEU A O 1
ATOM 674 N N . SER A 1 89 ? 0.720 -6.849 10.831 1.00 89.50 89 SER A N 1
ATOM 675 C CA . SER A 1 89 ? 0.898 -6.972 12.285 1.00 89.50 89 SER A CA 1
ATOM 676 C C . SER A 1 89 ? 0.390 -5.761 13.079 1.00 89.50 89 SER A C 1
ATOM 678 O O . SER A 1 89 ? -0.285 -5.952 14.092 1.00 89.50 89 SER A O 1
ATOM 680 N N . SER A 1 90 ? 0.629 -4.534 12.608 1.00 91.06 90 SER A N 1
ATOM 681 C CA . SER A 1 90 ? 0.125 -3.308 13.246 1.00 91.06 90 SER A CA 1
ATOM 682 C C . SER A 1 90 ? -1.400 -3.214 13.195 1.00 91.06 90 SER A C 1
ATOM 684 O O . SER A 1 90 ? -2.031 -2.905 14.202 1.00 91.06 90 SER A O 1
ATOM 686 N N . PHE A 1 91 ? -2.009 -3.561 12.056 1.00 92.81 91 PHE A N 1
ATOM 687 C CA . PHE A 1 91 ? -3.467 -3.587 11.917 1.00 92.81 91 PHE A CA 1
ATOM 688 C C . PHE A 1 91 ? -4.098 -4.678 12.786 1.00 92.81 91 PHE A C 1
ATOM 690 O O . PHE A 1 91 ? -5.062 -4.428 13.503 1.00 92.81 91 PHE A O 1
ATOM 697 N N . ARG A 1 92 ? -3.487 -5.867 12.806 1.00 93.00 92 ARG A N 1
ATOM 698 C CA . ARG A 1 92 ? -3.856 -6.975 13.689 1.00 93.00 92 ARG A CA 1
ATOM 699 C C . ARG A 1 92 ? -3.841 -6.535 15.153 1.00 93.00 92 ARG A C 1
ATOM 701 O O . ARG A 1 92 ? -4.789 -6.794 15.887 1.00 93.00 92 ARG A O 1
ATOM 708 N N . ARG A 1 93 ? -2.772 -5.854 15.578 1.00 93.25 93 ARG A N 1
ATOM 709 C CA . ARG A 1 93 ? -2.618 -5.369 16.953 1.00 93.25 93 ARG A CA 1
ATOM 710 C C . ARG A 1 93 ? -3.671 -4.327 17.312 1.00 93.25 93 ARG A C 1
ATOM 712 O O . ARG A 1 93 ? -4.259 -4.440 18.383 1.00 93.25 93 ARG A O 1
ATOM 719 N N . ALA A 1 94 ? -3.931 -3.369 16.427 1.00 94.25 94 ALA A N 1
ATOM 720 C CA . ALA A 1 94 ? -4.960 -2.365 16.661 1.00 94.25 94 ALA A CA 1
ATOM 721 C C . ALA A 1 94 ? -6.360 -2.973 16.730 1.00 94.25 94 ALA A C 1
ATOM 723 O O . ALA A 1 94 ? -7.104 -2.622 17.634 1.00 94.25 94 ALA A O 1
ATOM 724 N N . LEU A 1 95 ? -6.699 -3.944 15.876 1.00 93.81 95 LEU A N 1
ATOM 725 C CA . LEU A 1 95 ? -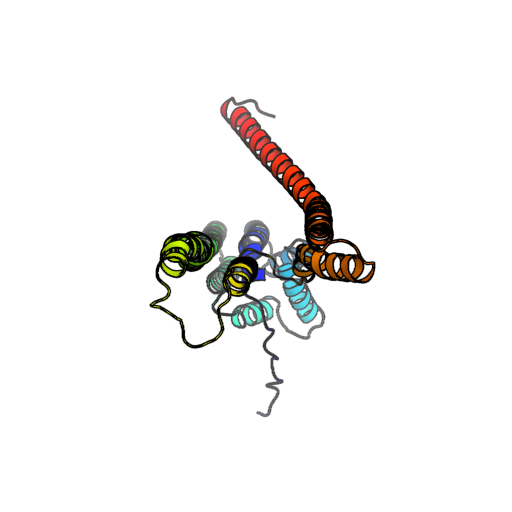7.986 -4.639 15.971 1.00 93.81 95 LEU A CA 1
ATOM 726 C C . LEU A 1 95 ? -8.137 -5.396 17.297 1.00 93.81 95 LEU A C 1
ATOM 728 O O . LEU A 1 95 ? -9.191 -5.314 17.919 1.00 93.81 95 LEU A O 1
ATOM 732 N N . PHE A 1 96 ? -7.090 -6.076 17.780 1.00 94.38 96 PHE A N 1
ATOM 733 C CA . PHE A 1 96 ? -7.117 -6.672 19.123 1.00 94.38 96 PHE A CA 1
AT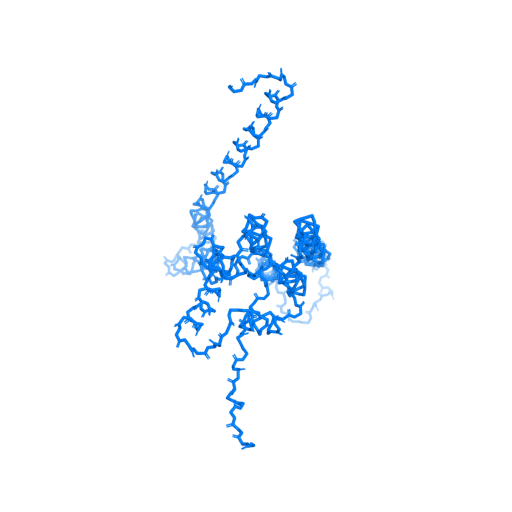OM 734 C C . PHE A 1 96 ? -7.345 -5.617 20.213 1.00 94.38 96 PHE A C 1
ATOM 736 O O . PHE A 1 96 ? -8.154 -5.843 21.108 1.00 94.38 96 PHE A O 1
ATOM 743 N N . MET A 1 97 ? -6.676 -4.463 20.127 1.00 93.62 97 MET A N 1
ATOM 744 C CA . MET A 1 97 ? -6.891 -3.348 21.056 1.00 93.62 97 MET A CA 1
ATOM 745 C C . MET A 1 97 ? -8.319 -2.803 20.970 1.00 93.62 97 MET A C 1
ATOM 747 O O . MET A 1 97 ? -8.906 -2.499 21.999 1.00 93.62 97 MET A O 1
ATOM 751 N N . THR A 1 98 ? -8.914 -2.742 19.780 1.00 92.88 98 THR A N 1
ATOM 752 C CA . THR A 1 98 ? -10.312 -2.345 19.580 1.00 92.88 98 THR A CA 1
ATOM 753 C C . THR A 1 98 ? -11.286 -3.329 20.228 1.00 92.88 98 THR A C 1
ATOM 755 O O . THR A 1 98 ? -12.232 -2.900 20.887 1.00 92.88 98 THR A O 1
ATOM 758 N N . VAL A 1 99 ? -11.036 -4.640 20.126 1.00 92.88 99 VAL A N 1
ATOM 759 C CA . VAL A 1 99 ? -11.815 -5.640 20.876 1.00 92.88 99 VAL A CA 1
ATOM 760 C C . VAL A 1 99 ? -11.646 -5.422 22.382 1.00 92.88 99 VAL A C 1
ATOM 762 O O . VAL A 1 99 ? -12.641 -5.353 23.098 1.00 92.88 99 VAL A O 1
ATOM 765 N N . SER A 1 100 ? -10.420 -5.215 22.871 1.00 91.31 100 SER A N 1
ATOM 766 C CA . SER A 1 100 ? -10.177 -4.914 24.290 1.00 91.31 100 SER A CA 1
ATOM 767 C C . SER A 1 100 ? -10.835 -3.610 24.756 1.00 91.31 100 SER A C 1
ATOM 769 O O . SER A 1 100 ? -11.299 -3.538 25.889 1.00 91.31 100 SER A O 1
ATOM 771 N N . ALA A 1 101 ? -10.921 -2.591 23.897 1.00 91.06 101 ALA A N 1
ATOM 772 C CA . ALA A 1 101 ? -11.622 -1.347 24.197 1.00 91.06 101 ALA A CA 1
ATOM 773 C C . ALA A 1 101 ? -13.129 -1.580 24.356 1.00 91.06 101 ALA A C 1
ATOM 775 O O . ALA A 1 101 ? -13.750 -0.967 25.217 1.00 91.06 101 ALA A O 1
ATOM 776 N N . SER A 1 102 ? -13.726 -2.489 23.580 1.00 90.06 102 SER A N 1
ATOM 777 C CA . SER A 1 102 ? -15.155 -2.799 23.717 1.00 90.06 102 SER A CA 1
ATOM 778 C C . SER A 1 102 ? -15.517 -3.431 25.071 1.00 90.06 102 SER A C 1
ATOM 780 O O . SER A 1 102 ? -16.624 -3.210 25.555 1.00 90.06 102 SER A O 1
ATOM 782 N N . ASP A 1 103 ? -14.566 -4.120 25.714 1.00 89.19 103 ASP A N 1
ATOM 783 C CA . ASP A 1 103 ? -14.727 -4.734 27.042 1.00 89.19 103 ASP A CA 1
ATOM 784 C C . ASP A 1 103 ? -14.403 -3.773 28.208 1.00 89.19 103 ASP A C 1
ATOM 786 O O . ASP A 1 103 ? -14.613 -4.115 29.374 1.00 89.19 103 ASP A O 1
ATOM 790 N N . ALA A 1 104 ? -13.857 -2.582 27.937 1.00 89.38 104 ALA A N 1
ATOM 791 C CA . ALA A 1 104 ? -13.452 -1.660 28.993 1.00 89.38 104 ALA A CA 1
ATOM 792 C C . ALA A 1 104 ? -14.670 -1.069 29.729 1.00 89.38 104 ALA A C 1
ATOM 794 O O . ALA A 1 104 ? -15.651 -0.647 29.114 1.00 89.38 104 ALA A O 1
ATOM 795 N N . LEU A 1 105 ? -14.587 -1.004 31.062 1.00 83.44 105 LEU A N 1
ATOM 796 C CA . LEU A 1 105 ? -15.695 -0.573 31.923 1.00 83.44 105 LEU A CA 1
ATOM 797 C C . LEU A 1 105 ? -15.913 0.944 31.903 1.00 83.44 105 LEU A C 1
ATOM 799 O O . LEU A 1 105 ? -17.051 1.400 31.997 1.00 83.44 105 LEU A O 1
ATOM 803 N N . THR A 1 106 ? -14.840 1.734 31.785 1.00 89.25 106 THR A N 1
ATOM 804 C CA . THR A 1 106 ? -14.926 3.198 31.828 1.00 89.25 106 THR A CA 1
ATOM 805 C C . THR A 1 106 ? -14.769 3.818 30.446 1.00 89.25 106 THR A C 1
ATOM 807 O O . THR A 1 106 ? -13.979 3.370 29.615 1.00 89.25 106 THR A O 1
ATOM 810 N N . GLN A 1 107 ? -15.497 4.908 30.210 1.00 88.50 107 GLN A N 1
ATOM 811 C CA . GLN A 1 107 ? -15.434 5.643 28.949 1.00 88.50 107 GLN A CA 1
ATOM 812 C C . GLN A 1 107 ? -14.044 6.243 28.681 1.00 88.50 107 GLN A C 1
ATOM 814 O O . GLN A 1 107 ? -13.585 6.271 27.540 1.00 88.50 107 GLN A O 1
ATOM 819 N N . ASN A 1 108 ? -13.343 6.674 29.733 1.00 89.62 108 ASN A N 1
ATOM 820 C CA . ASN A 1 108 ? -11.976 7.181 29.616 1.00 89.62 108 ASN A CA 1
ATOM 821 C C . ASN A 1 108 ? -10.989 6.080 29.205 1.00 89.62 108 ASN A C 1
ATOM 823 O O . ASN A 1 108 ? -10.123 6.329 28.366 1.00 89.62 108 ASN A O 1
ATOM 827 N N . ASP A 1 109 ? -11.145 4.859 29.727 1.00 89.81 109 ASP A N 1
ATOM 828 C CA . ASP A 1 109 ? -10.311 3.727 29.315 1.00 89.81 109 ASP A 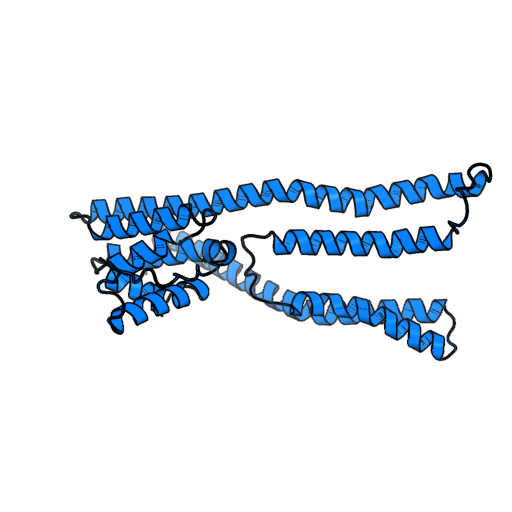CA 1
ATOM 829 C C . ASP A 1 109 ? -10.576 3.344 27.857 1.00 89.81 109 ASP A C 1
ATOM 831 O O . ASP A 1 109 ? -9.624 3.126 27.107 1.00 89.81 109 ASP A O 1
ATOM 835 N N . LYS A 1 110 ? -11.845 3.350 27.419 1.00 90.50 110 LYS A N 1
ATOM 836 C CA . LYS A 1 110 ? -12.212 3.143 26.005 1.00 90.50 110 LYS A CA 1
ATOM 837 C C . LYS A 1 110 ? -11.508 4.142 25.095 1.00 90.50 110 LYS A C 1
ATOM 839 O O . LYS A 1 110 ? -10.870 3.743 24.122 1.00 90.50 110 LYS A O 1
ATOM 844 N N . LEU A 1 111 ? -11.588 5.432 25.428 1.00 91.19 111 LEU A N 1
ATOM 845 C CA . LEU A 1 111 ? -10.953 6.505 24.659 1.00 91.19 111 LEU A CA 1
ATOM 846 C C . LEU A 1 111 ? -9.432 6.345 24.608 1.00 91.19 111 LEU A C 1
ATOM 848 O O . LEU A 1 111 ? -8.842 6.498 23.539 1.00 91.19 111 LEU A O 1
ATOM 852 N N . ARG A 1 112 ? -8.798 5.995 25.734 1.00 93.00 112 ARG A N 1
ATOM 853 C CA . ARG A 1 112 ? -7.348 5.776 25.791 1.00 93.00 112 ARG A CA 1
ATOM 854 C C . ARG A 1 112 ? -6.922 4.588 24.930 1.00 93.00 112 ARG A C 1
ATOM 856 O O . ARG A 1 112 ? -6.045 4.748 24.091 1.00 93.00 112 ARG A O 1
ATOM 863 N N . ILE A 1 113 ? -7.576 3.433 25.072 1.00 94.25 113 ILE A N 1
ATOM 864 C CA . ILE A 1 113 ? -7.236 2.226 24.300 1.00 94.25 113 ILE A CA 1
ATOM 865 C C . ILE A 1 113 ? -7.483 2.451 22.802 1.00 94.25 113 ILE A C 1
ATOM 867 O O . ILE A 1 113 ? -6.678 2.023 21.977 1.00 94.25 113 ILE A O 1
ATOM 871 N N . MET A 1 114 ? -8.560 3.148 22.424 1.00 92.81 114 MET A N 1
ATOM 872 C CA . MET A 1 114 ? -8.829 3.472 21.018 1.00 92.81 114 MET A CA 1
ATOM 873 C C . MET A 1 114 ? -7.834 4.479 20.434 1.00 92.81 114 MET A C 1
ATOM 875 O O . MET A 1 114 ? -7.469 4.368 19.258 1.00 92.81 114 MET A O 1
ATOM 879 N N . LYS A 1 115 ? -7.362 5.437 21.240 1.00 93.38 115 LYS A N 1
ATOM 880 C CA . LYS A 1 115 ? -6.269 6.336 20.855 1.00 93.38 115 LYS A CA 1
ATOM 881 C C . LYS A 1 115 ? -4.989 5.536 20.605 1.00 93.38 115 LYS A C 1
ATOM 883 O O . LYS A 1 115 ? -4.431 5.646 19.518 1.00 93.38 115 LYS A O 1
ATOM 888 N N . ASP A 1 116 ? -4.614 4.654 21.530 1.00 94.50 116 ASP A N 1
ATOM 889 C CA . ASP A 1 116 ? -3.440 3.785 21.388 1.00 94.50 116 ASP A CA 1
ATOM 890 C C . ASP A 1 116 ? -3.556 2.873 20.153 1.00 94.50 116 ASP A C 1
ATOM 892 O O . ASP A 1 116 ? -2.603 2.726 19.390 1.00 94.50 116 ASP A O 1
ATOM 896 N N . ALA A 1 117 ? -4.738 2.302 19.893 1.00 94.38 117 ALA A N 1
ATOM 897 C CA . ALA A 1 117 ? -5.000 1.491 18.702 1.00 94.38 117 ALA A CA 1
ATOM 898 C C . ALA A 1 117 ? -4.803 2.288 17.401 1.00 94.38 117 ALA A C 1
ATOM 900 O O . ALA A 1 117 ? -4.225 1.786 16.433 1.00 94.38 117 ALA A O 1
ATOM 901 N N . THR A 1 118 ? -5.265 3.540 17.383 1.00 93.69 118 THR A N 1
ATOM 902 C CA . THR A 1 118 ? -5.099 4.445 16.239 1.00 93.69 118 THR A CA 1
ATOM 903 C C . THR A 1 118 ? -3.624 4.788 16.033 1.00 93.69 118 THR A C 1
ATOM 905 O O . THR A 1 118 ? -3.123 4.682 14.912 1.00 93.69 118 THR A O 1
ATOM 908 N N . ASP A 1 119 ? -2.907 5.117 17.109 1.00 95.06 119 ASP A N 1
ATOM 909 C CA . ASP A 1 119 ? -1.479 5.441 17.071 1.00 95.06 119 ASP A CA 1
ATOM 910 C C . ASP A 1 119 ? -0.642 4.248 16.584 1.00 95.06 119 ASP A C 1
ATOM 912 O O . ASP A 1 119 ? 0.232 4.418 15.732 1.00 95.06 119 ASP A O 1
ATOM 916 N N . VAL A 1 120 ? -0.963 3.023 17.019 1.00 95.06 120 VAL A N 1
ATOM 917 C CA . VAL A 1 120 ? -0.309 1.786 16.554 1.00 95.06 120 VAL A CA 1
ATOM 918 C C . VAL A 1 120 ? -0.488 1.576 15.049 1.00 95.06 120 VAL A C 1
ATOM 920 O O . VAL A 1 120 ? 0.469 1.215 14.358 1.00 95.06 120 VAL A O 1
ATOM 923 N N . VAL A 1 121 ? -1.688 1.804 14.508 1.00 94.44 121 VAL A N 1
ATOM 924 C CA . VAL A 1 121 ? -1.923 1.673 13.060 1.00 94.44 121 VAL A CA 1
ATOM 925 C C . VAL A 1 121 ? -1.217 2.765 12.273 1.00 94.44 121 VAL A C 1
ATOM 927 O O . VAL A 1 121 ? -0.559 2.458 11.279 1.00 94.44 121 VAL A O 1
ATOM 930 N N . LEU A 1 122 ? -1.273 4.017 12.728 1.00 92.69 122 LEU A N 1
ATOM 931 C CA . LEU A 1 122 ? -0.565 5.118 12.076 1.00 92.69 122 LEU A CA 1
ATOM 932 C C . LEU A 1 122 ? 0.952 4.907 12.100 1.00 92.69 122 LEU A C 1
ATOM 934 O O . LEU A 1 122 ? 1.622 5.153 11.096 1.00 92.69 122 LEU A O 1
ATOM 938 N N . GLN A 1 123 ? 1.499 4.401 13.205 1.00 93.44 123 GLN A N 1
ATOM 939 C CA . GLN A 1 123 ? 2.908 4.040 13.301 1.00 93.44 123 GLN A CA 1
ATOM 940 C C . GLN A 1 123 ? 3.259 2.889 12.353 1.00 93.44 123 GLN A C 1
ATOM 942 O O . GLN A 1 123 ? 4.274 2.968 11.668 1.00 93.44 123 GLN A O 1
ATOM 947 N N . GLY A 1 124 ? 2.406 1.867 12.238 1.00 90.88 124 GLY A N 1
ATOM 948 C CA . GLY A 1 124 ? 2.589 0.778 11.275 1.00 90.88 124 GLY A CA 1
ATOM 949 C C . GLY A 1 124 ? 2.609 1.250 9.819 1.00 90.88 124 GLY A C 1
ATOM 950 O O . GLY A 1 124 ? 3.457 0.826 9.031 1.00 90.88 124 GLY A O 1
ATOM 951 N N . ILE A 1 125 ? 1.719 2.183 9.467 1.00 90.62 125 ILE A N 1
ATOM 952 C CA . ILE A 1 125 ? 1.684 2.828 8.147 1.00 90.62 125 ILE A CA 1
ATOM 953 C C . ILE A 1 125 ? 2.980 3.614 7.902 1.00 90.62 125 ILE A C 1
ATOM 955 O O . ILE A 1 125 ? 3.593 3.466 6.843 1.00 90.62 125 ILE A O 1
ATOM 959 N N . ARG A 1 126 ? 3.439 4.401 8.887 1.00 90.50 126 ARG A N 1
ATOM 960 C CA . ARG A 1 126 ? 4.701 5.162 8.804 1.00 90.50 126 ARG A CA 1
ATOM 961 C C . ARG A 1 126 ? 5.911 4.248 8.631 1.00 90.50 126 ARG A C 1
ATOM 963 O O . ARG A 1 126 ? 6.676 4.449 7.697 1.00 90.50 126 ARG A O 1
ATOM 970 N N . GLN A 1 127 ? 6.032 3.205 9.449 1.00 90.75 127 GLN A N 1
ATOM 971 C CA . GLN A 1 127 ? 7.119 2.223 9.364 1.00 90.75 127 GLN A CA 1
ATOM 972 C C . GLN A 1 127 ? 7.131 1.491 8.017 1.00 90.75 127 GLN A C 1
ATOM 974 O O . GLN A 1 127 ? 8.190 1.272 7.429 1.00 90.75 127 GLN A O 1
ATOM 979 N N . THR A 1 128 ? 5.954 1.147 7.487 1.00 88.44 128 THR A N 1
ATOM 980 C CA . THR A 1 128 ? 5.833 0.563 6.143 1.00 88.44 128 THR A CA 1
ATOM 981 C C . THR A 1 128 ? 6.302 1.552 5.074 1.00 88.44 128 THR A C 1
ATOM 983 O O . THR A 1 128 ? 7.015 1.164 4.147 1.00 88.44 128 THR A O 1
ATOM 986 N N . GLY A 1 129 ? 5.949 2.832 5.223 1.00 87.94 129 GLY A N 1
ATOM 987 C CA . GLY A 1 129 ? 6.401 3.919 4.359 1.00 87.94 129 GLY A CA 1
ATOM 988 C C . GLY A 1 129 ? 7.914 4.103 4.378 1.00 87.94 129 GLY A C 1
ATOM 989 O O . GLY A 1 129 ? 8.541 4.086 3.325 1.00 87.94 129 GLY A O 1
ATOM 990 N N . GLU A 1 130 ? 8.517 4.190 5.559 1.00 89.88 130 GLU A N 1
ATOM 991 C CA . GLU A 1 130 ? 9.969 4.308 5.736 1.00 89.88 130 GLU A CA 1
ATOM 992 C C . GLU A 1 130 ? 10.710 3.090 5.170 1.00 89.88 130 GLU A C 1
ATOM 994 O O . GLU A 1 130 ? 11.687 3.233 4.430 1.00 89.88 130 GLU A O 1
ATOM 999 N N . SER A 1 131 ? 10.204 1.878 5.427 1.00 88.19 131 SER A N 1
ATOM 1000 C CA . SER A 1 131 ? 10.761 0.653 4.846 1.00 88.19 131 SER A CA 1
ATOM 1001 C C . SER A 1 131 ? 10.685 0.670 3.319 1.00 88.19 131 SER A C 1
ATOM 1003 O O . SER A 1 131 ? 11.636 0.270 2.651 1.00 88.19 131 SER A O 1
ATOM 1005 N N . TYR A 1 132 ? 9.590 1.163 2.740 1.00 87.06 132 TYR A N 1
ATOM 1006 C CA . TYR A 1 132 ? 9.472 1.301 1.292 1.00 87.06 132 TYR A CA 1
ATOM 1007 C C . TYR A 1 132 ? 10.429 2.359 0.727 1.00 87.06 132 TYR A C 1
ATOM 1009 O O . TYR A 1 132 ? 11.120 2.080 -0.251 1.00 87.06 132 TYR A O 1
ATOM 1017 N N . ILE A 1 133 ? 10.535 3.529 1.365 1.00 86.81 133 ILE A N 1
ATOM 1018 C CA . ILE A 1 133 ? 11.451 4.607 0.957 1.00 86.81 133 ILE A CA 1
ATOM 1019 C C . ILE A 1 133 ? 12.901 4.112 0.972 1.00 86.81 133 ILE A C 1
ATOM 1021 O O . ILE A 1 133 ? 13.616 4.294 -0.012 1.00 86.81 133 ILE A O 1
ATOM 1025 N N . SER A 1 134 ? 13.321 3.410 2.030 1.00 87.88 134 SER A N 1
ATOM 1026 C CA . SER A 1 134 ? 14.672 2.832 2.106 1.00 87.88 134 SER A CA 1
ATOM 1027 C C . SER A 1 134 ? 14.937 1.814 0.988 1.00 87.88 134 SER A C 1
ATOM 1029 O O . SER A 1 134 ? 16.009 1.801 0.384 1.00 87.88 134 SER A O 1
ATOM 1031 N N . LYS A 1 135 ? 13.930 1.007 0.627 1.00 85.88 135 LYS A N 1
ATOM 1032 C CA . LYS A 1 135 ? 14.010 0.053 -0.489 1.00 85.88 135 LYS A CA 1
ATOM 1033 C C . LYS A 1 135 ? 14.001 0.727 -1.856 1.00 85.88 135 LYS A C 1
ATOM 1035 O O . LYS A 1 135 ? 14.426 0.089 -2.814 1.00 85.88 135 LYS A O 1
ATOM 1040 N N . LEU A 1 136 ? 13.543 1.975 -1.965 1.00 86.06 136 LEU A N 1
ATOM 1041 C CA . LEU A 1 136 ? 13.481 2.728 -3.219 1.00 86.06 136 LEU A CA 1
ATOM 1042 C C . LEU A 1 136 ? 14.856 3.250 -3.666 1.00 86.06 136 LEU A C 1
ATOM 1044 O O . LEU A 1 136 ? 15.062 3.493 -4.854 1.00 86.06 136 LEU A O 1
ATOM 1048 N N . GLN A 1 137 ? 15.822 3.358 -2.751 1.00 86.50 137 GLN A N 1
ATOM 1049 C CA . GLN A 1 137 ? 17.176 3.815 -3.070 1.00 86.50 137 GLN A CA 1
ATOM 1050 C C . GLN A 1 137 ? 17.882 2.894 -4.077 1.00 86.50 137 GLN A C 1
ATOM 1052 O O . GLN A 1 137 ? 18.436 3.377 -5.061 1.00 86.50 137 GLN A O 1
ATOM 1057 N N . PHE A 1 138 ? 17.805 1.574 -3.890 1.00 85.44 138 PHE A N 1
ATOM 1058 C CA . PHE A 1 138 ? 18.404 0.593 -4.804 1.00 85.44 138 PHE A CA 1
ATOM 1059 C C . PHE A 1 138 ? 17.857 0.647 -6.240 1.00 85.44 138 PHE A C 1
ATOM 1061 O O . PHE A 1 138 ? 18.656 0.765 -7.168 1.00 85.44 138 PHE A O 1
ATOM 1068 N N . PRO A 1 139 ? 16.535 0.573 -6.485 1.00 84.44 139 PRO A N 1
ATOM 1069 C CA . PRO A 1 139 ? 16.009 0.661 -7.838 1.00 84.44 139 PRO A CA 1
ATOM 1070 C C . PRO A 1 139 ? 16.227 2.054 -8.443 1.00 84.44 139 PRO A C 1
ATOM 1072 O O . PRO A 1 139 ? 16.461 2.145 -9.641 1.00 84.44 139 PRO A O 1
ATOM 1075 N N . CYS A 1 140 ? 16.243 3.124 -7.641 1.00 84.69 140 CYS A N 1
AT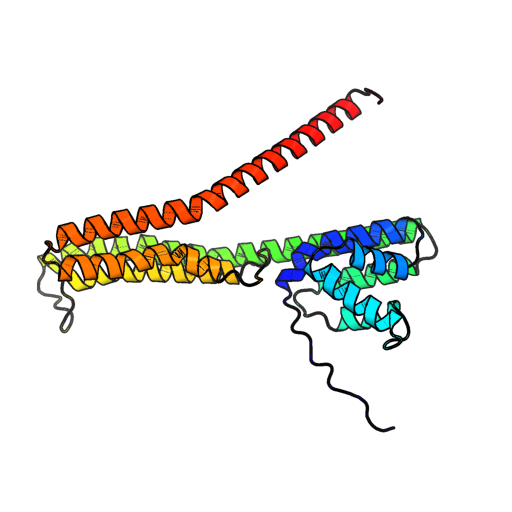OM 1076 C CA . CYS A 1 140 ? 16.624 4.455 -8.114 1.00 84.69 140 CYS A CA 1
ATOM 1077 C C . CYS A 1 140 ? 18.080 4.477 -8.613 1.00 84.69 140 CYS A C 1
ATOM 1079 O O . CYS A 1 140 ? 18.344 4.897 -9.739 1.00 84.69 140 CYS A O 1
ATOM 1081 N N . MET A 1 141 ? 19.016 3.927 -7.831 1.00 87.25 141 MET A N 1
ATOM 1082 C CA . MET A 1 141 ? 20.410 3.745 -8.251 1.00 87.25 141 MET A CA 1
ATOM 1083 C C . MET A 1 141 ? 20.526 2.878 -9.508 1.00 87.25 141 MET A C 1
ATOM 1085 O O . MET A 1 141 ? 21.328 3.192 -10.383 1.00 87.25 141 MET A O 1
ATOM 1089 N N . ALA A 1 142 ? 19.710 1.830 -9.642 1.00 86.12 142 ALA A N 1
ATOM 1090 C CA . ALA A 1 142 ? 19.684 0.997 -10.841 1.00 86.12 142 ALA A CA 1
ATOM 1091 C C . ALA A 1 142 ? 19.210 1.779 -12.077 1.00 86.12 142 ALA A C 1
ATOM 1093 O O . ALA A 1 142 ? 19.839 1.681 -13.127 1.00 86.12 142 ALA A O 1
ATOM 1094 N N . VAL A 1 143 ? 18.155 2.597 -11.958 1.00 85.25 143 VAL A N 1
ATOM 1095 C CA . VAL A 1 143 ? 17.691 3.469 -13.053 1.00 85.25 143 VAL A CA 1
ATOM 1096 C C . VAL A 1 143 ? 18.767 4.482 -13.436 1.00 85.25 143 VAL A C 1
ATOM 1098 O O . VAL A 1 143 ? 19.026 4.659 -14.621 1.00 85.25 143 VAL A O 1
ATOM 1101 N N . PHE A 1 144 ? 19.440 5.109 -12.468 1.00 85.38 144 PHE A N 1
ATOM 1102 C CA . PHE A 1 144 ? 20.542 6.033 -12.753 1.00 85.38 144 PHE A CA 1
ATOM 1103 C C . PHE A 1 144 ? 21.742 5.336 -13.405 1.00 85.38 144 PHE A C 1
ATOM 1105 O O . PHE A 1 144 ? 22.296 5.833 -14.387 1.00 85.38 144 PHE A O 1
ATOM 1112 N N . GLY A 1 145 ? 22.128 4.168 -12.895 1.00 87.19 145 GLY A N 1
ATOM 1113 C CA . GLY A 1 145 ? 23.241 3.390 -13.426 1.00 87.19 145 GLY A CA 1
ATOM 1114 C C . GLY A 1 145 ? 22.981 2.919 -14.853 1.00 87.19 145 GLY A C 1
ATOM 1115 O O . GLY A 1 145 ? 23.792 3.163 -15.742 1.00 87.19 145 GLY A O 1
ATOM 1116 N N . ILE A 1 146 ? 21.827 2.301 -15.093 1.00 85.00 146 ILE A N 1
ATOM 1117 C CA . ILE A 1 146 ? 21.478 1.752 -16.406 1.00 85.00 146 ILE A CA 1
ATOM 1118 C C . ILE A 1 146 ? 21.087 2.860 -17.389 1.00 85.00 146 ILE A C 1
ATOM 1120 O O . ILE A 1 146 ? 21.450 2.796 -18.557 1.00 85.00 146 ILE A O 1
ATOM 1124 N N . GLY A 1 147 ? 20.358 3.878 -16.931 1.00 79.62 147 GLY A N 1
ATOM 1125 C CA . GLY A 1 147 ? 19.801 4.922 -17.787 1.00 79.62 147 GLY A CA 1
ATOM 1126 C C . GLY A 1 147 ? 20.744 6.074 -18.105 1.00 79.62 147 GLY A C 1
ATOM 1127 O O . GLY A 1 147 ? 20.594 6.686 -19.157 1.00 79.62 147 GLY A O 1
ATOM 1128 N N . ILE A 1 148 ? 21.711 6.373 -17.233 1.00 85.62 148 ILE A N 1
ATOM 1129 C CA . ILE A 1 148 ? 22.634 7.502 -17.423 1.00 85.62 148 ILE A CA 1
ATOM 1130 C C . ILE A 1 148 ? 24.076 7.015 -17.533 1.00 85.62 148 ILE A C 1
ATOM 1132 O O . ILE A 1 148 ? 24.740 7.306 -18.527 1.00 85.62 148 ILE A O 1
ATOM 1136 N N . MET A 1 149 ? 24.564 6.254 -16.547 1.00 87.31 149 MET A N 1
ATOM 1137 C CA . MET A 1 149 ? 25.986 5.889 -16.510 1.00 87.31 149 MET A CA 1
ATOM 1138 C C . MET A 1 149 ? 26.379 4.944 -17.650 1.00 87.31 149 MET A C 1
ATOM 1140 O O . MET A 1 149 ? 27.379 5.193 -18.318 1.00 87.31 149 MET A O 1
ATOM 1144 N N . VAL A 1 150 ? 25.591 3.898 -17.922 1.00 83.94 150 VAL A N 1
ATOM 1145 C CA . VAL A 1 150 ? 25.889 2.937 -19.000 1.00 83.94 150 VAL A CA 1
ATOM 1146 C C . VAL A 1 150 ? 25.933 3.618 -20.378 1.00 83.94 150 VAL A C 1
ATOM 1148 O O . VAL A 1 150 ? 26.958 3.480 -21.048 1.00 83.94 150 VAL A O 1
ATOM 1151 N N . PRO A 1 151 ? 24.918 4.397 -20.810 1.00 80.62 151 PRO A N 1
ATOM 1152 C CA . PRO A 1 151 ? 24.990 5.127 -22.075 1.00 80.62 151 PRO A CA 1
ATOM 1153 C C . PRO A 1 151 ? 26.182 6.078 -22.152 1.00 80.62 151 PRO A C 1
ATOM 1155 O O . PRO A 1 151 ? 26.853 6.122 -23.180 1.00 80.62 151 PRO A O 1
ATOM 1158 N N . MET A 1 152 ? 26.483 6.804 -21.071 1.00 84.69 152 MET A N 1
ATOM 1159 C CA . MET A 1 152 ? 27.614 7.732 -21.043 1.00 84.69 152 MET A CA 1
ATOM 1160 C C . MET A 1 152 ? 28.951 7.003 -21.237 1.00 84.69 152 MET A C 1
ATOM 1162 O O . MET A 1 152 ? 29.767 7.427 -22.053 1.00 84.69 152 MET A O 1
ATOM 1166 N N . ILE A 1 153 ? 29.157 5.879 -20.541 1.00 84.94 153 ILE A N 1
ATOM 1167 C CA . ILE A 1 153 ? 30.368 5.058 -20.667 1.00 84.94 153 ILE A CA 1
ATOM 1168 C C . ILE A 1 153 ? 30.480 4.497 -22.086 1.00 84.94 153 ILE A C 1
ATOM 1170 O O . ILE A 1 153 ? 31.524 4.651 -22.716 1.00 84.94 153 ILE A O 1
ATOM 1174 N N . VAL A 1 154 ? 29.406 3.913 -22.627 1.00 77.88 154 VAL A N 1
ATOM 1175 C CA . VAL A 1 154 ? 29.404 3.351 -23.987 1.00 77.88 154 VAL A CA 1
ATOM 1176 C C . VAL A 1 154 ? 29.720 4.425 -25.030 1.00 77.88 154 VAL A C 1
ATOM 1178 O O . VAL A 1 154 ? 30.551 4.191 -25.903 1.00 77.88 154 VAL A O 1
ATOM 1181 N N . LEU A 1 155 ? 29.128 5.617 -24.915 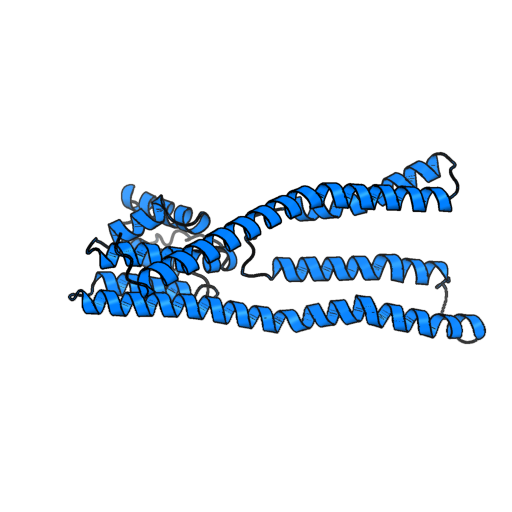1.00 75.19 155 LEU A N 1
ATOM 1182 C CA . LEU A 1 155 ? 29.407 6.737 -25.817 1.00 75.19 155 LEU A CA 1
ATOM 1183 C C . LEU A 1 155 ? 30.842 7.265 -25.676 1.00 75.19 155 LEU A C 1
ATOM 1185 O O . LEU A 1 155 ? 31.444 7.634 -26.679 1.00 75.19 155 LEU A O 1
ATOM 1189 N N . SER A 1 156 ? 31.410 7.268 -24.466 1.00 81.12 156 SER A N 1
ATOM 1190 C CA . SER A 1 156 ? 32.807 7.671 -24.241 1.00 81.12 156 SER A CA 1
ATOM 1191 C C . SER A 1 156 ? 33.830 6.663 -24.776 1.00 81.12 156 SER A C 1
ATOM 1193 O O . SER A 1 156 ? 34.900 7.059 -25.232 1.00 81.12 156 SER A O 1
ATOM 1195 N N . LEU A 1 157 ? 33.495 5.367 -24.771 1.00 76.25 157 LEU A N 1
ATOM 1196 C CA . LEU A 1 157 ? 34.349 4.292 -25.286 1.00 76.25 157 LEU A CA 1
ATOM 1197 C C . LEU A 1 157 ? 34.185 4.079 -26.797 1.00 76.25 157 LEU A C 1
ATOM 1199 O O . LEU A 1 157 ? 35.107 3.587 -27.445 1.00 76.25 157 LEU A O 1
ATOM 1203 N N . ALA A 1 158 ? 33.051 4.482 -27.378 1.00 70.56 158 ALA A N 1
ATOM 1204 C CA . ALA A 1 158 ? 32.787 4.403 -28.814 1.00 70.56 158 ALA A CA 1
ATOM 1205 C C . ALA A 1 158 ? 33.917 4.980 -29.701 1.00 70.56 158 ALA A C 1
ATOM 1207 O O . ALA A 1 158 ? 34.349 4.275 -30.615 1.00 70.56 158 ALA A O 1
ATOM 1208 N N . PRO A 1 159 ? 34.472 6.188 -29.456 1.00 68.06 159 PRO A N 1
ATOM 1209 C CA . PRO A 1 159 ? 35.579 6.705 -30.264 1.00 68.06 159 PRO A CA 1
ATOM 1210 C C . PRO A 1 159 ? 36.876 5.896 -30.108 1.00 68.06 159 PRO A C 1
ATOM 1212 O O . PRO A 1 159 ? 37.607 5.742 -31.083 1.00 68.06 159 PRO A O 1
ATOM 1215 N N . MET A 1 160 ? 37.152 5.318 -28.931 1.00 66.38 160 MET A N 1
ATOM 1216 C CA . MET A 1 160 ? 38.310 4.427 -28.746 1.00 66.38 160 MET A CA 1
ATOM 1217 C C . MET A 1 160 ? 38.161 3.113 -29.522 1.00 66.38 160 MET A C 1
ATOM 1219 O O . MET A 1 160 ? 39.144 2.594 -30.049 1.00 66.38 160 MET A O 1
ATOM 1223 N N . LEU A 1 161 ? 36.933 2.603 -29.644 1.00 61.81 161 LEU A N 1
ATOM 1224 C CA . LEU A 1 161 ? 36.623 1.442 -30.480 1.00 61.81 161 LEU A CA 1
ATOM 1225 C C . LEU A 1 161 ? 36.729 1.767 -31.982 1.00 61.81 161 LEU A C 1
ATOM 1227 O O . LEU A 1 161 ? 37.139 0.908 -32.759 1.00 61.81 161 LEU A O 1
ATOM 1231 N N . GLY A 1 162 ? 36.411 3.002 -32.385 1.00 57.66 162 GLY A N 1
ATOM 1232 C CA . GLY A 1 162 ? 36.447 3.447 -33.784 1.00 57.66 162 GLY A CA 1
ATOM 1233 C C . GLY A 1 162 ? 37.831 3.837 -34.318 1.00 57.66 162 GLY A C 1
ATOM 1234 O O . GLY A 1 162 ? 38.111 3.618 -35.492 1.00 57.66 162 GLY A O 1
ATOM 1235 N N . ILE A 1 163 ? 38.713 4.393 -33.480 1.00 53.56 163 ILE A N 1
ATOM 1236 C CA . ILE A 1 163 ? 40.014 4.947 -33.915 1.00 53.56 163 ILE A CA 1
ATOM 1237 C C . ILE A 1 163 ? 41.132 3.885 -33.918 1.00 53.56 163 ILE A C 1
ATOM 1239 O O . ILE A 1 163 ? 42.161 4.067 -34.564 1.00 53.56 163 ILE A O 1
ATOM 1243 N N . GLY A 1 164 ? 40.942 2.759 -33.222 1.00 51.03 164 GLY A N 1
ATOM 1244 C CA . GLY A 1 164 ? 42.042 1.857 -32.884 1.00 51.03 164 GLY A CA 1
ATOM 1245 C C . GLY A 1 164 ? 42.157 0.542 -33.646 1.00 51.03 164 GLY A C 1
ATOM 1246 O O . GLY A 1 164 ? 43.267 0.041 -33.708 1.00 51.03 164 GLY A O 1
ATOM 1247 N N . GLY A 1 165 ? 41.088 -0.087 -34.156 1.00 52.66 165 GLY A N 1
ATOM 1248 C CA . GLY A 1 165 ? 41.135 -1.394 -34.857 1.00 52.66 165 GLY A CA 1
ATOM 1249 C C . GLY A 1 165 ? 41.794 -2.594 -34.126 1.00 52.66 165 GLY A C 1
ATOM 1250 O O . GLY A 1 165 ? 41.668 -3.728 -34.585 1.00 52.66 165 GLY A O 1
ATOM 1251 N N . MET A 1 166 ? 42.483 -2.375 -33.000 1.00 49.38 166 MET A N 1
ATOM 1252 C CA . MET A 1 166 ? 43.312 -3.337 -32.265 1.00 49.38 166 MET A CA 1
ATOM 1253 C C . MET A 1 166 ? 42.521 -4.084 -31.187 1.00 49.38 166 MET A C 1
ATOM 1255 O O . MET A 1 166 ? 42.877 -5.204 -30.842 1.00 49.38 166 MET A O 1
ATOM 1259 N N . PHE A 1 167 ? 41.399 -3.525 -30.724 1.00 51.69 167 PHE A N 1
ATOM 1260 C CA . PHE A 1 167 ? 40.382 -4.240 -29.952 1.00 51.69 167 PHE A CA 1
ATOM 1261 C C . PHE A 1 167 ? 39.255 -4.690 -30.888 1.00 51.69 167 PHE A C 1
ATOM 1263 O O . PHE A 1 167 ? 38.120 -4.223 -30.811 1.00 51.69 167 PHE A O 1
ATOM 1270 N N . LYS A 1 168 ? 39.564 -5.618 -31.801 1.00 49.59 168 LYS A N 1
ATOM 1271 C CA . LYS A 1 168 ? 38.515 -6.451 -32.395 1.00 49.59 168 LYS A CA 1
ATOM 1272 C C . LYS A 1 168 ? 37.974 -7.330 -31.273 1.00 49.59 168 LYS A C 1
ATOM 1274 O O . LYS A 1 168 ? 38.569 -8.356 -30.953 1.00 49.59 168 LYS A O 1
ATOM 1279 N N . LEU A 1 169 ? 36.871 -6.909 -30.650 1.00 53.22 169 LEU A N 1
ATOM 1280 C CA . LEU A 1 169 ? 36.021 -7.827 -29.893 1.00 53.22 169 LEU A CA 1
ATOM 1281 C C . LEU A 1 169 ? 35.838 -9.097 -30.745 1.00 53.22 169 LEU A C 1
ATOM 1283 O O . LEU A 1 169 ? 35.641 -8.969 -31.960 1.00 53.22 169 LEU A O 1
ATOM 1287 N N . PRO A 1 170 ? 35.957 -10.303 -30.165 1.00 47.75 170 PRO A N 1
ATOM 1288 C CA . PRO A 1 170 ? 35.840 -11.533 -30.931 1.00 47.75 170 PRO A CA 1
ATOM 1289 C C . PRO A 1 170 ? 34.458 -11.557 -31.598 1.00 47.75 170 PRO A C 1
ATOM 1291 O O . PRO A 1 170 ? 33.450 -11.634 -30.911 1.00 47.75 170 PRO A O 1
ATOM 1294 N N . ALA A 1 171 ? 34.455 -11.414 -32.928 1.00 45.91 171 ALA A N 1
ATOM 1295 C CA . ALA A 1 171 ? 33.337 -11.554 -33.863 1.00 45.91 171 ALA A CA 1
ATOM 1296 C C . ALA A 1 171 ? 31.976 -10.919 -33.460 1.00 45.91 171 ALA A C 1
ATOM 1298 O O . ALA A 1 171 ? 31.209 -11.499 -32.698 1.00 45.91 171 ALA A O 1
ATOM 1299 N N . GLY A 1 172 ? 31.596 -9.802 -34.104 1.00 50.44 172 GLY A N 1
ATOM 1300 C CA . GLY A 1 172 ? 30.173 -9.537 -34.410 1.00 50.44 172 GLY A CA 1
ATOM 1301 C C . GLY A 1 172 ? 29.481 -8.304 -33.809 1.00 50.44 172 GLY A C 1
ATOM 1302 O O . GLY A 1 172 ? 28.278 -8.150 -34.009 1.00 50.44 172 GLY A O 1
ATOM 1303 N N . PHE A 1 173 ? 30.177 -7.403 -33.111 1.00 54.53 173 PHE A N 1
ATOM 1304 C CA . PHE A 1 173 ? 29.561 -6.144 -32.661 1.00 54.53 173 PHE A CA 1
ATOM 1305 C C . PHE A 1 173 ? 29.773 -5.021 -33.684 1.00 54.53 173 PHE A C 1
ATOM 1307 O O . PHE A 1 173 ? 30.697 -4.223 -33.552 1.00 54.53 173 PHE A O 1
ATOM 1314 N N . ASP A 1 174 ? 28.910 -4.960 -34.701 1.00 65.06 174 ASP A N 1
ATOM 1315 C CA . ASP A 1 174 ? 28.807 -3.792 -35.584 1.00 65.06 174 ASP A CA 1
ATOM 1316 C C . ASP A 1 174 ? 28.354 -2.542 -34.801 1.00 65.06 174 ASP A C 1
ATOM 1318 O O . ASP A 1 174 ? 27.648 -2.632 -33.790 1.00 65.06 174 ASP A O 1
ATOM 1322 N N . GLU A 1 175 ? 28.706 -1.349 -35.296 1.00 66.19 175 GLU A N 1
ATOM 1323 C CA . GLU A 1 175 ? 28.249 -0.054 -34.754 1.00 66.19 175 GLU A CA 1
ATOM 1324 C C . GLU A 1 175 ? 26.710 0.004 -34.629 1.00 66.19 175 GLU A C 1
ATOM 1326 O O . GLU A 1 175 ? 26.154 0.579 -33.688 1.00 66.19 175 GLU A O 1
ATOM 1331 N N . SER A 1 176 ? 26.012 -0.659 -35.555 1.00 65.94 176 SER A N 1
ATOM 1332 C CA . SER A 1 176 ? 24.559 -0.838 -35.560 1.00 65.94 176 SER A CA 1
ATOM 1333 C C . SER A 1 176 ? 24.056 -1.679 -34.379 1.00 65.94 176 SER A C 1
ATOM 1335 O O . SER A 1 176 ? 23.023 -1.346 -33.792 1.00 65.94 176 SER A O 1
ATOM 1337 N N . THR A 1 177 ? 24.794 -2.715 -33.973 1.00 68.62 177 THR A N 1
ATOM 1338 C CA . THR A 1 177 ? 24.467 -3.588 -32.837 1.00 68.62 177 THR A CA 1
ATOM 1339 C C . THR A 1 177 ? 24.601 -2.839 -31.517 1.00 68.62 177 THR A C 1
ATOM 1341 O O . THR A 1 177 ? 23.690 -2.888 -30.695 1.00 68.62 177 THR A O 1
ATOM 1344 N N . ILE A 1 178 ? 25.681 -2.071 -31.326 1.00 68.69 178 ILE A N 1
ATOM 1345 C CA . ILE A 1 178 ? 25.869 -1.239 -30.121 1.00 68.69 178 ILE A CA 1
ATOM 1346 C C . ILE A 1 178 ? 24.746 -0.200 -30.019 1.00 68.69 178 ILE A C 1
ATOM 1348 O O . ILE A 1 178 ? 24.151 -0.022 -28.953 1.00 68.69 178 ILE A O 1
ATOM 1352 N N . ARG A 1 179 ? 24.397 0.438 -31.143 1.00 68.06 179 ARG A N 1
ATOM 1353 C CA . ARG A 1 179 ? 23.305 1.414 -31.208 1.00 68.06 179 ARG A CA 1
ATOM 1354 C C . ARG A 1 179 ? 21.956 0.784 -30.860 1.00 68.06 179 ARG A C 1
ATOM 1356 O O . ARG A 1 179 ? 21.240 1.347 -30.042 1.00 68.06 179 ARG A O 1
ATOM 1363 N N . MET A 1 180 ? 21.620 -0.385 -31.413 1.00 66.69 180 MET A N 1
ATOM 1364 C CA . MET A 1 180 ? 20.374 -1.089 -31.077 1.00 66.69 180 MET A CA 1
ATOM 1365 C C . MET A 1 180 ? 20.330 -1.548 -29.619 1.00 66.69 180 MET A C 1
ATOM 1367 O O . MET A 1 180 ? 19.297 -1.403 -28.970 1.00 66.69 180 MET A O 1
ATOM 1371 N N . VAL A 1 181 ? 21.441 -2.046 -29.075 1.00 69.06 181 VAL A N 1
ATOM 1372 C CA . VAL A 1 181 ? 21.508 -2.455 -27.667 1.00 69.06 181 VAL A CA 1
ATOM 1373 C C . VAL A 1 181 ? 21.253 -1.258 -26.756 1.00 69.06 181 VAL A C 1
ATOM 1375 O O . VAL A 1 181 ? 20.386 -1.337 -25.895 1.00 69.06 181 VAL A O 1
ATOM 1378 N N . VAL A 1 182 ? 21.912 -0.118 -26.965 1.00 71.25 182 VAL A N 1
ATOM 1379 C CA . VAL A 1 182 ? 21.676 1.068 -26.125 1.00 71.25 182 VAL A CA 1
ATOM 1380 C C . VAL A 1 182 ? 20.254 1.612 -26.309 1.00 71.25 182 VAL A C 1
ATOM 1382 O O . VAL A 1 182 ? 19.609 1.965 -25.326 1.00 71.25 182 VAL A O 1
ATOM 1385 N N . LEU A 1 183 ? 19.730 1.637 -27.537 1.00 70.12 183 LEU A N 1
ATOM 1386 C CA . LEU A 1 183 ? 18.424 2.235 -27.834 1.00 70.12 183 LEU A CA 1
ATOM 1387 C C . LEU A 1 183 ? 17.232 1.373 -27.382 1.00 70.12 183 LEU A C 1
ATOM 1389 O O . LEU A 1 183 ? 16.170 1.924 -27.115 1.00 70.12 183 LEU A O 1
ATOM 1393 N N . PHE A 1 184 ? 17.392 0.049 -27.272 1.00 72.62 184 PHE A N 1
ATOM 1394 C CA . PHE A 1 184 ? 16.319 -0.863 -26.853 1.00 72.62 184 PHE A CA 1
ATOM 1395 C C . PHE A 1 184 ? 16.533 -1.469 -25.462 1.00 72.62 184 PHE A C 1
ATOM 1397 O O . PHE A 1 184 ? 15.595 -1.493 -24.665 1.00 72.62 184 PHE A O 1
ATOM 1404 N N . LEU A 1 185 ? 17.744 -1.930 -25.125 1.00 72.62 185 LEU A N 1
ATOM 1405 C CA . LEU A 1 185 ? 18.017 -2.601 -23.847 1.00 72.62 185 LEU A CA 1
ATOM 1406 C C . LEU A 1 185 ? 17.897 -1.630 -22.668 1.00 72.62 185 LEU A C 1
ATOM 1408 O O . LEU A 1 185 ? 17.335 -1.988 -21.632 1.00 72.62 185 LEU A O 1
ATOM 1412 N N . VAL A 1 186 ? 18.396 -0.398 -22.816 1.00 76.88 186 VAL A N 1
ATOM 1413 C CA . VAL A 1 186 ? 18.359 0.606 -21.740 1.00 76.88 186 VAL A CA 1
ATOM 1414 C C . VAL A 1 186 ? 16.916 1.031 -21.436 1.00 76.88 186 VAL A C 1
ATOM 1416 O O . VAL A 1 186 ? 16.511 0.919 -20.280 1.00 76.88 186 VAL A O 1
ATOM 1419 N N . PRO A 1 187 ? 16.066 1.408 -22.412 1.00 75.88 187 PRO A N 1
ATOM 1420 C CA . PRO A 1 187 ? 14.664 1.703 -22.113 1.00 75.88 187 PRO A CA 1
ATOM 1421 C C . PRO A 1 187 ? 13.887 0.492 -21.589 1.00 75.88 187 PRO A C 1
ATOM 1423 O O . PRO A 1 187 ? 13.113 0.634 -20.644 1.00 75.88 187 PRO A O 1
ATOM 1426 N N . LEU A 1 188 ? 14.113 -0.706 -22.143 1.00 78.69 188 LEU A N 1
ATOM 1427 C CA . LEU A 1 188 ? 13.430 -1.927 -21.702 1.00 78.69 188 LEU A CA 1
ATOM 1428 C C . LEU A 1 188 ? 13.762 -2.271 -20.245 1.00 78.69 188 LEU A C 1
ATOM 1430 O O . LEU A 1 188 ? 12.873 -2.606 -19.462 1.00 78.69 188 LEU A O 1
ATOM 1434 N N . SER A 1 189 ? 15.032 -2.152 -19.864 1.00 76.75 189 SER A N 1
ATOM 1435 C CA . SER A 1 189 ? 15.477 -2.387 -18.490 1.00 76.75 189 SER A CA 1
ATOM 1436 C C . SER A 1 189 ? 14.955 -1.322 -17.522 1.00 76.75 189 SER A C 1
ATOM 1438 O O . SER A 1 189 ? 14.503 -1.680 -16.436 1.00 76.75 189 SER A O 1
ATOM 1440 N N . ILE A 1 190 ? 14.906 -0.042 -17.914 1.00 77.69 190 ILE A N 1
ATOM 1441 C CA . ILE A 1 190 ? 14.273 1.014 -17.104 1.00 77.69 190 ILE A CA 1
ATOM 1442 C C . ILE A 1 190 ? 12.785 0.717 -16.894 1.00 77.69 190 ILE A C 1
ATOM 1444 O O . ILE A 1 190 ? 12.306 0.786 -15.763 1.00 77.69 190 ILE A O 1
ATOM 1448 N N . ILE A 1 191 ? 12.053 0.335 -17.946 1.00 79.75 191 ILE A N 1
ATOM 1449 C CA . ILE A 1 191 ? 10.637 -0.052 -17.842 1.00 79.75 191 ILE A CA 1
ATOM 1450 C C . ILE A 1 191 ? 10.478 -1.236 -16.884 1.00 79.75 191 ILE A C 1
ATOM 1452 O O . ILE A 1 191 ? 9.612 -1.200 -16.011 1.00 79.75 191 ILE A O 1
ATOM 1456 N N . ALA A 1 192 ? 11.334 -2.255 -16.985 1.00 79.75 192 ALA A N 1
ATOM 1457 C CA . ALA A 1 192 ? 11.311 -3.398 -16.075 1.00 79.75 192 ALA A CA 1
ATOM 1458 C C . ALA A 1 192 ? 11.533 -2.978 -14.611 1.00 79.75 192 ALA A C 1
ATOM 1460 O O . ALA A 1 192 ? 10.829 -3.453 -13.716 1.00 79.75 192 ALA A O 1
ATOM 1461 N N . VAL A 1 193 ? 12.454 -2.043 -14.355 1.00 80.06 193 VAL A N 1
ATOM 1462 C CA . VAL A 1 193 ? 12.679 -1.497 -13.009 1.00 80.06 193 VAL A CA 1
ATOM 1463 C C . VAL A 1 193 ? 11.467 -0.695 -12.528 1.00 80.06 193 VAL A C 1
ATOM 1465 O O . VAL A 1 193 ? 11.035 -0.896 -11.395 1.00 80.06 193 VAL A O 1
ATOM 1468 N N . ILE A 1 194 ? 10.858 0.143 -13.372 1.00 78.56 194 ILE A N 1
ATOM 1469 C CA . ILE A 1 194 ? 9.642 0.904 -13.032 1.00 78.56 194 ILE A CA 1
ATOM 1470 C C . ILE A 1 194 ? 8.491 -0.040 -12.666 1.00 78.56 194 ILE A C 1
ATOM 1472 O O . ILE A 1 194 ? 7.827 0.163 -11.647 1.00 78.56 194 ILE A O 1
ATOM 1476 N N . LEU A 1 195 ? 8.272 -1.097 -13.452 1.00 77.88 195 LEU A N 1
ATOM 1477 C CA . LEU A 1 195 ? 7.247 -2.103 -13.164 1.00 77.88 195 LEU A CA 1
ATOM 1478 C C . LEU A 1 195 ? 7.539 -2.843 -11.851 1.00 77.88 195 LEU A C 1
ATOM 1480 O O . LEU A 1 195 ? 6.622 -3.067 -11.063 1.00 77.88 195 LEU A O 1
ATOM 1484 N N . SER A 1 196 ? 8.809 -3.146 -11.571 1.00 79.62 196 SER A N 1
ATOM 1485 C CA . SER A 1 196 ? 9.242 -3.763 -10.309 1.00 79.62 196 SER A CA 1
ATOM 1486 C C . SER A 1 196 ? 9.023 -2.847 -9.097 1.00 79.62 196 SER A C 1
ATOM 1488 O O . SER A 1 196 ? 8.560 -3.309 -8.054 1.00 79.62 196 SER A O 1
ATOM 1490 N N . ILE A 1 197 ? 9.309 -1.543 -9.220 1.00 80.00 197 ILE A N 1
ATOM 1491 C CA . ILE A 1 197 ? 9.025 -0.539 -8.177 1.00 80.00 197 ILE A CA 1
ATOM 1492 C C . ILE A 1 197 ? 7.524 -0.477 -7.913 1.00 80.00 197 ILE A C 1
ATOM 1494 O O . ILE A 1 197 ? 7.090 -0.507 -6.762 1.00 80.00 197 ILE A O 1
ATOM 1498 N N . LYS A 1 198 ? 6.732 -0.401 -8.984 1.00 75.12 198 LYS A N 1
ATOM 1499 C CA . LYS A 1 198 ? 5.284 -0.271 -8.898 1.00 75.12 198 LYS A CA 1
ATOM 1500 C C . LYS A 1 198 ? 4.642 -1.480 -8.228 1.00 75.12 198 LYS A C 1
ATOM 1502 O O . LYS A 1 198 ? 3.811 -1.293 -7.348 1.00 75.12 198 LYS A O 1
ATOM 1507 N N . ASP A 1 199 ? 5.041 -2.694 -8.603 1.00 72.88 199 ASP A N 1
ATOM 1508 C CA . ASP A 1 199 ? 4.548 -3.902 -7.939 1.00 72.88 199 ASP A CA 1
ATOM 1509 C C . ASP A 1 199 ? 4.945 -3.915 -6.458 1.00 72.88 199 ASP A C 1
ATOM 1511 O O . ASP A 1 199 ? 4.160 -4.284 -5.597 1.00 72.88 199 ASP A O 1
ATOM 1515 N N . LYS A 1 200 ? 6.135 -3.428 -6.105 1.00 75.00 200 LYS A N 1
ATOM 1516 C CA . LYS A 1 200 ? 6.577 -3.379 -4.704 1.00 75.00 200 LYS A CA 1
ATOM 1517 C C . LYS A 1 200 ? 5.945 -2.257 -3.878 1.00 75.00 200 LYS A C 1
ATOM 1519 O O . LYS A 1 200 ? 6.189 -2.232 -2.672 1.00 75.00 200 LYS A O 1
ATOM 1524 N N . ASN A 1 201 ? 5.154 -1.363 -4.473 1.00 77.44 201 ASN A N 1
ATOM 1525 C CA . ASN A 1 201 ? 4.543 -0.240 -3.771 1.00 77.44 201 ASN A CA 1
ATOM 1526 C C . ASN A 1 201 ? 3.422 -0.722 -2.826 1.00 77.44 201 ASN A C 1
ATOM 1528 O O . ASN A 1 201 ? 2.383 -1.189 -3.295 1.00 77.44 201 ASN A O 1
ATOM 1532 N N . PRO A 1 202 ? 3.589 -0.591 -1.497 1.00 71.31 202 PRO A N 1
ATOM 1533 C CA . PRO A 1 202 ? 2.593 -1.056 -0.537 1.00 71.31 202 PRO A CA 1
ATOM 1534 C C . PRO A 1 202 ? 1.336 -0.177 -0.496 1.00 71.31 202 PRO A C 1
ATOM 1536 O O . PRO A 1 202 ? 0.324 -0.630 0.023 1.00 71.31 202 PRO A O 1
ATOM 1539 N N . PHE A 1 203 ? 1.388 1.042 -1.046 1.00 73.25 203 PHE A N 1
ATOM 1540 C CA . PHE A 1 203 ? 0.282 2.003 -1.031 1.00 73.25 203 PHE A CA 1
ATOM 1541 C C . PHE A 1 203 ? -0.522 2.030 -2.335 1.00 73.25 203 PHE A C 1
ATOM 1543 O O . PHE A 1 203 ? -1.507 2.761 -2.422 1.00 73.25 203 PHE A O 1
ATOM 1550 N N . MET A 1 204 ? -0.120 1.281 -3.364 1.00 66.56 204 MET A N 1
ATOM 1551 C CA . MET A 1 204 ? -0.883 1.198 -4.609 1.00 66.56 204 MET A CA 1
ATOM 1552 C C . MET A 1 204 ? -1.882 0.046 -4.544 1.00 66.56 204 MET A C 1
ATOM 1554 O O . MET A 1 204 ? -1.547 -1.079 -4.174 1.00 66.56 204 MET A O 1
ATOM 1558 N N . ASP A 1 205 ? -3.124 0.334 -4.926 1.00 60.34 205 ASP A N 1
ATOM 1559 C CA . ASP A 1 205 ? -4.201 -0.648 -4.989 1.00 60.34 205 ASP A CA 1
ATOM 1560 C C . ASP A 1 205 ? -3.912 -1.619 -6.149 1.00 60.34 205 ASP A C 1
ATOM 1562 O O . ASP A 1 205 ? -4.256 -1.384 -7.307 1.00 60.34 205 ASP A O 1
ATOM 1566 N N . THR A 1 206 ? -3.204 -2.710 -5.853 1.00 53.59 206 THR A N 1
ATOM 1567 C CA . THR A 1 206 ? -2.735 -3.701 -6.844 1.00 53.59 206 THR A CA 1
ATOM 1568 C C . THR A 1 206 ? -3.855 -4.620 -7.354 1.00 53.59 206 THR A C 1
ATOM 1570 O O . THR A 1 206 ? -3.623 -5.779 -7.692 1.00 53.59 206 THR A O 1
ATOM 1573 N N . LYS A 1 207 ? -5.102 -4.142 -7.430 1.00 48.78 207 LYS A N 1
ATOM 1574 C CA . LYS A 1 207 ? -6.170 -4.866 -8.126 1.00 48.78 207 LYS A CA 1
ATOM 1575 C C . LYS A 1 207 ? -6.140 -4.532 -9.612 1.00 48.78 207 LYS A C 1
ATOM 1577 O O . LYS A 1 207 ? -6.868 -3.673 -10.087 1.00 48.78 207 LYS A O 1
ATOM 1582 N N . GLY A 1 208 ? -5.317 -5.289 -10.334 1.00 47.41 208 GLY A N 1
ATOM 1583 C CA . GLY A 1 208 ? -5.675 -5.764 -11.669 1.00 47.41 208 GLY A CA 1
ATOM 1584 C C . GLY A 1 208 ? -5.815 -4.727 -12.779 1.00 47.41 208 GLY A C 1
ATOM 1585 O O . GLY A 1 208 ? -6.661 -4.917 -13.645 1.00 47.41 208 GLY A O 1
ATOM 1586 N N . ASP A 1 209 ? -4.979 -3.695 -12.838 1.00 49.56 209 ASP A N 1
ATOM 1587 C CA . ASP A 1 209 ? -4.866 -2.904 -14.065 1.00 49.56 209 ASP A CA 1
ATOM 1588 C C . ASP A 1 209 ? -3.788 -3.519 -14.975 1.00 49.56 209 ASP A C 1
ATOM 1590 O O . ASP A 1 209 ? -2.692 -2.991 -15.146 1.00 49.56 209 ASP A O 1
ATOM 1594 N N . TRP A 1 210 ? -4.136 -4.622 -15.651 1.00 46.81 210 TRP A N 1
ATOM 1595 C CA . TRP A 1 210 ? -3.522 -4.951 -16.951 1.00 46.81 210 TRP A CA 1
ATOM 1596 C C . TRP A 1 210 ? -3.669 -3.783 -17.945 1.00 46.81 210 TRP A C 1
ATOM 1598 O O . TRP A 1 210 ? -2.912 -3.683 -18.910 1.00 46.81 210 TRP A O 1
ATOM 1608 N N . ASN A 1 211 ? -4.568 -2.834 -17.652 1.00 52.56 211 ASN A N 1
ATOM 1609 C CA . ASN A 1 211 ? -4.599 -1.530 -18.292 1.00 52.56 211 ASN A CA 1
ATOM 1610 C C . ASN A 1 211 ? -3.279 -0.765 -18.178 1.00 52.56 211 ASN A C 1
ATOM 1612 O O . ASN A 1 211 ? -3.013 0.033 -19.059 1.00 52.56 211 ASN A O 1
ATOM 1616 N N . ASP A 1 212 ? -2.437 -0.958 -17.158 1.00 54.25 212 ASP A N 1
ATOM 1617 C CA . ASP A 1 212 ? -1.140 -0.272 -17.128 1.00 54.25 212 ASP A CA 1
ATOM 1618 C C . ASP A 1 212 ? -0.148 -0.829 -18.143 1.00 54.25 212 ASP A C 1
ATOM 1620 O O . ASP A 1 212 ? 0.627 -0.061 -18.701 1.00 54.25 212 ASP A O 1
ATOM 1624 N N . LEU A 1 213 ? -0.220 -2.122 -18.471 1.00 54.56 213 LEU A N 1
ATOM 1625 C CA . LEU A 1 213 ? 0.533 -2.666 -19.602 1.00 54.56 213 LEU A CA 1
ATOM 1626 C C . LEU A 1 213 ? -0.064 -2.177 -20.932 1.00 54.56 213 LEU A C 1
ATOM 1628 O O . LEU A 1 213 ? 0.677 -1.777 -21.824 1.00 54.56 213 LEU A O 1
ATOM 1632 N N . TRP A 1 214 ? -1.399 -2.105 -21.029 1.00 51.78 214 TRP A N 1
ATOM 1633 C CA . TRP A 1 214 ? -2.118 -1.472 -22.147 1.00 51.78 214 TRP A CA 1
ATOM 1634 C C . TRP A 1 214 ? -1.802 0.029 -22.300 1.00 51.78 214 TRP A C 1
ATOM 1636 O O . TRP A 1 214 ? -1.915 0.578 -23.390 1.00 51.78 214 TRP A O 1
ATOM 1646 N N . ARG A 1 215 ? -1.361 0.704 -21.232 1.00 56.88 215 ARG A N 1
ATOM 1647 C CA . ARG A 1 215 ? -0.920 2.111 -21.246 1.00 56.88 215 ARG A CA 1
ATOM 1648 C C . ARG A 1 215 ? 0.503 2.284 -21.785 1.00 56.88 215 ARG A C 1
ATOM 1650 O O . ARG A 1 215 ? 0.811 3.349 -22.306 1.00 56.88 215 ARG A O 1
ATOM 1657 N N . VAL A 1 216 ? 1.352 1.252 -21.713 1.00 55.88 216 VAL A N 1
ATOM 1658 C CA . VAL A 1 216 ? 2.685 1.224 -22.361 1.00 55.88 216 VAL A CA 1
ATOM 1659 C C . VAL A 1 216 ? 2.622 0.570 -23.753 1.00 55.88 216 VAL A C 1
ATOM 1661 O O . VAL A 1 216 ? 3.467 0.832 -24.609 1.00 55.88 216 VAL A O 1
ATOM 1664 N N . ALA A 1 217 ? 1.564 -0.201 -24.02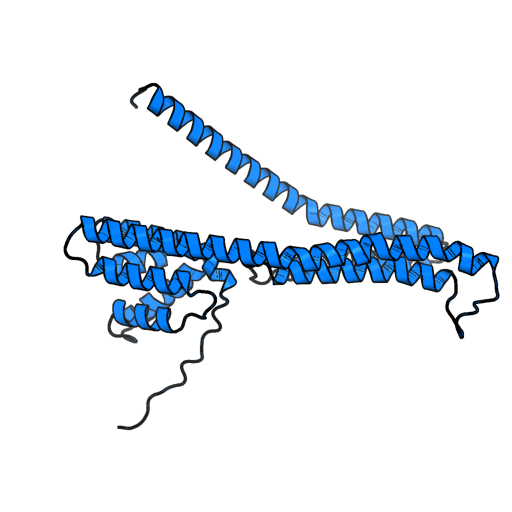9 1.00 56.50 217 ALA A N 1
ATOM 1665 C CA . ALA A 1 217 ? 1.284 -0.824 -25.321 1.00 56.50 217 ALA A CA 1
ATOM 1666 C C . ALA A 1 217 ? 1.297 0.118 -26.544 1.00 56.50 217 ALA A C 1
ATOM 1668 O O . ALA A 1 217 ? 1.685 -0.357 -27.611 1.00 56.50 217 ALA A O 1
ATOM 1669 N N . PRO A 1 218 ? 0.984 1.430 -26.471 1.00 57.31 218 PRO A N 1
ATOM 1670 C CA . PRO A 1 218 ? 1.108 2.290 -27.643 1.00 57.31 218 PRO A CA 1
ATOM 1671 C C . PRO A 1 218 ? 2.565 2.499 -28.087 1.00 57.31 218 PRO A C 1
ATOM 1673 O O . PRO A 1 218 ? 2.807 2.792 -29.254 1.00 57.31 218 PRO A O 1
ATOM 1676 N N . GLY A 1 219 ? 3.548 2.263 -27.208 1.00 55.16 219 GLY A N 1
ATOM 1677 C CA . GLY A 1 219 ? 4.960 2.176 -27.597 1.00 55.16 219 GLY A CA 1
ATOM 1678 C C . GLY A 1 219 ? 5.273 0.929 -28.433 1.00 55.16 219 GLY A C 1
ATOM 1679 O O . GLY A 1 219 ? 6.154 0.961 -29.286 1.00 55.16 219 GLY A O 1
ATOM 1680 N N . ILE A 1 220 ? 4.501 -0.148 -28.256 1.00 60.34 220 ILE A N 1
ATOM 1681 C CA . ILE A 1 220 ? 4.597 -1.376 -29.057 1.00 60.34 220 ILE A CA 1
ATOM 1682 C C . ILE A 1 220 ? 3.968 -1.157 -30.442 1.00 60.34 220 ILE A C 1
ATOM 1684 O O . ILE A 1 220 ? 4.452 -1.731 -31.409 1.00 60.34 220 ILE A O 1
ATOM 1688 N N . ILE A 1 221 ? 2.973 -0.264 -30.578 1.00 61.84 221 ILE A N 1
ATOM 1689 C CA . ILE A 1 221 ? 2.329 0.093 -31.864 1.00 61.84 221 ILE A CA 1
ATOM 1690 C C . ILE A 1 221 ? 3.312 0.745 -32.854 1.00 61.84 221 ILE A C 1
ATOM 1692 O O . ILE A 1 221 ? 3.124 0.632 -34.066 1.00 61.84 221 ILE A O 1
ATOM 1696 N N . ALA A 1 222 ? 4.404 1.353 -32.382 1.00 62.03 222 ALA A N 1
ATOM 1697 C CA . ALA A 1 222 ? 5.437 1.890 -33.270 1.00 62.03 222 ALA A CA 1
ATOM 1698 C C . ALA A 1 222 ? 6.105 0.792 -34.129 1.00 62.03 222 ALA A C 1
ATOM 1700 O O . ALA A 1 222 ? 6.441 1.033 -35.287 1.00 62.03 222 ALA A O 1
ATOM 1701 N N . PHE A 1 223 ? 6.239 -0.433 -33.607 1.00 61.62 223 PHE A N 1
ATOM 1702 C CA . PHE A 1 223 ? 6.947 -1.525 -34.285 1.00 61.62 223 PHE A CA 1
ATOM 1703 C C . PHE A 1 223 ? 6.172 -2.092 -35.500 1.00 61.62 223 PHE A C 1
ATOM 1705 O O . PHE A 1 223 ? 6.750 -2.164 -36.587 1.00 61.62 223 PHE A O 1
ATOM 1712 N N . PRO A 1 224 ? 4.862 -2.415 -35.399 1.00 65.12 224 PRO A N 1
ATOM 1713 C CA . PRO A 1 224 ? 4.042 -2.812 -36.547 1.00 65.12 224 PRO A CA 1
ATOM 1714 C C . PRO A 1 224 ? 3.886 -1.713 -37.600 1.00 65.12 224 PRO A C 1
ATOM 1716 O O . PRO A 1 224 ? 3.856 -2.010 -38.791 1.00 65.12 224 PRO A O 1
ATOM 1719 N N . VAL A 1 225 ? 3.800 -0.444 -37.180 1.00 63.38 225 VAL A N 1
ATOM 1720 C CA . VAL A 1 225 ? 3.658 0.696 -38.102 1.00 63.38 225 VAL A CA 1
ATOM 1721 C C . VAL A 1 225 ? 4.936 0.896 -38.918 1.00 63.38 225 VAL A C 1
ATOM 1723 O O . VAL A 1 225 ? 4.858 1.094 -40.130 1.00 63.38 225 VAL A O 1
ATOM 1726 N N . ALA A 1 226 ? 6.109 0.774 -38.288 1.00 62.09 226 ALA A N 1
ATOM 1727 C CA . ALA A 1 226 ? 7.388 0.790 -38.994 1.00 62.09 226 ALA A CA 1
ATOM 1728 C C . ALA A 1 226 ? 7.512 -0.391 -39.973 1.00 62.09 226 ALA A C 1
ATOM 1730 O O . ALA A 1 226 ? 7.931 -0.204 -41.113 1.00 62.09 226 ALA A O 1
ATOM 1731 N N . TYR A 1 227 ? 7.095 -1.590 -39.556 1.00 69.19 227 TYR A N 1
ATOM 1732 C CA . TYR A 1 227 ? 7.131 -2.793 -40.391 1.00 69.19 227 TYR A CA 1
ATOM 1733 C C . TYR A 1 227 ? 6.216 -2.688 -41.623 1.00 69.19 227 TYR A C 1
ATOM 1735 O O . TYR A 1 227 ? 6.640 -2.992 -42.737 1.00 69.19 227 TYR A O 1
ATOM 1743 N N . LEU A 1 228 ? 4.987 -2.186 -41.454 1.00 71.25 228 LEU A N 1
ATOM 1744 C CA . LEU A 1 228 ? 4.045 -1.963 -42.556 1.00 71.25 228 LEU A CA 1
ATOM 1745 C C . LEU A 1 228 ? 4.522 -0.882 -43.535 1.00 71.25 228 LEU A C 1
ATOM 1747 O O . LEU A 1 228 ? 4.311 -1.017 -44.736 1.00 71.25 228 LEU A O 1
ATOM 1751 N N . MET A 1 229 ? 5.171 0.180 -43.055 1.00 67.56 229 MET A N 1
ATOM 1752 C CA . MET A 1 229 ? 5.705 1.247 -43.914 1.00 67.56 229 MET A CA 1
ATOM 1753 C C . MET A 1 229 ? 6.886 0.767 -44.768 1.00 67.56 229 MET A C 1
ATOM 1755 O O . MET A 1 229 ? 6.930 1.052 -45.965 1.00 67.56 229 MET A O 1
ATOM 1759 N N . ILE A 1 230 ? 7.779 -0.048 -44.194 1.00 70.38 230 ILE A N 1
ATOM 1760 C CA . ILE A 1 230 ? 8.882 -0.684 -44.932 1.00 70.38 230 ILE A CA 1
ATOM 1761 C C . ILE A 1 230 ? 8.336 -1.675 -45.973 1.00 70.38 230 ILE A C 1
ATOM 1763 O O . ILE A 1 230 ? 8.805 -1.692 -47.108 1.00 70.38 230 ILE A O 1
ATOM 1767 N N . GLY A 1 231 ? 7.297 -2.446 -45.628 1.00 72.12 231 GLY A N 1
ATOM 1768 C CA . GLY A 1 231 ? 6.619 -3.354 -46.563 1.00 72.12 231 GLY A CA 1
ATOM 1769 C C . GLY A 1 231 ? 5.934 -2.655 -47.746 1.00 72.12 231 GLY A C 1
ATOM 1770 O O . GLY A 1 231 ? 5.735 -3.278 -48.783 1.00 72.12 231 GLY A O 1
ATOM 1771 N N . ASN A 1 232 ? 5.625 -1.359 -47.621 1.00 78.25 232 ASN A N 1
ATOM 1772 C CA . ASN A 1 232 ? 5.051 -0.527 -48.684 1.00 78.25 232 ASN A CA 1
ATOM 1773 C C . ASN A 1 232 ? 6.106 0.259 -49.493 1.00 78.25 232 ASN A C 1
ATOM 1775 O O . ASN A 1 232 ? 5.743 1.113 -50.299 1.00 78.25 232 ASN A O 1
ATOM 1779 N N . GLY A 1 233 ? 7.403 -0.015 -49.300 1.00 73.31 233 GLY A N 1
ATOM 1780 C CA . GLY A 1 233 ? 8.479 0.554 -50.120 1.00 73.31 233 GLY A CA 1
ATOM 1781 C C . GLY A 1 233 ? 8.950 1.955 -49.715 1.00 73.31 233 GLY A C 1
ATOM 1782 O O . GLY A 1 233 ? 9.654 2.601 -50.489 1.00 73.31 233 GLY A O 1
ATOM 1783 N N . PHE A 1 234 ? 8.591 2.437 -48.520 1.00 73.94 234 PHE A N 1
ATOM 1784 C CA . PHE A 1 234 ? 9.111 3.702 -47.993 1.00 73.94 234 PHE A CA 1
ATOM 1785 C C . PHE A 1 234 ? 10.548 3.564 -47.480 1.00 73.94 234 PHE A C 1
ATOM 1787 O O . PHE A 1 234 ? 10.927 2.546 -46.899 1.00 73.94 234 PHE A O 1
ATOM 1794 N N . ASP A 1 235 ? 11.339 4.631 -47.637 1.00 80.19 235 ASP A N 1
ATOM 1795 C CA . ASP A 1 235 ? 12.717 4.683 -47.149 1.00 80.19 235 ASP A CA 1
ATOM 1796 C C . ASP A 1 235 ? 12.777 4.451 -45.627 1.00 80.19 235 ASP A C 1
ATOM 1798 O O . ASP A 1 235 ? 11.953 4.963 -44.854 1.00 80.19 235 ASP A O 1
ATOM 1802 N N . MET A 1 236 ? 13.775 3.685 -45.182 1.00 69.38 236 MET A N 1
ATOM 1803 C CA . MET A 1 236 ? 13.893 3.168 -43.815 1.00 69.38 236 MET A CA 1
ATOM 1804 C C . MET A 1 236 ? 13.940 4.297 -42.775 1.00 69.38 236 MET A C 1
ATOM 1806 O O . MET A 1 236 ? 13.387 4.164 -41.683 1.00 69.38 236 MET A O 1
ATOM 1810 N N . ARG A 1 237 ? 14.524 5.450 -43.133 1.00 70.19 237 ARG A N 1
ATOM 1811 C CA . ARG A 1 237 ? 14.581 6.637 -42.263 1.00 70.19 237 ARG A CA 1
ATOM 1812 C C . ARG A 1 237 ? 13.211 7.285 -42.068 1.00 70.19 237 ARG A C 1
ATOM 1814 O O . ARG A 1 237 ? 12.856 7.629 -40.943 1.00 70.19 237 ARG A O 1
ATOM 1821 N N . THR A 1 238 ? 12.431 7.427 -43.138 1.00 76.25 238 THR A N 1
ATOM 1822 C CA . THR A 1 238 ? 11.095 8.047 -43.076 1.00 76.25 238 THR A CA 1
ATOM 1823 C C . THR A 1 238 ? 10.117 7.192 -42.273 1.00 76.25 238 THR A C 1
ATOM 1825 O O . THR A 1 238 ? 9.406 7.705 -41.409 1.00 76.25 238 THR A O 1
ATOM 1828 N N . SER A 1 239 ? 10.186 5.872 -42.453 1.00 73.69 239 SER A N 1
ATOM 1829 C CA . SER A 1 239 ? 9.377 4.894 -41.722 1.00 73.69 239 SER A CA 1
ATOM 1830 C C . SER A 1 239 ? 9.636 4.936 -40.209 1.00 73.69 239 SER A C 1
ATOM 1832 O O . SER A 1 239 ? 8.696 4.905 -39.412 1.00 73.69 239 SER A O 1
ATOM 1834 N N . MET A 1 240 ? 10.901 5.086 -39.793 1.00 69.19 240 MET A N 1
ATOM 1835 C CA . MET A 1 240 ? 11.264 5.206 -38.376 1.00 69.19 240 MET A CA 1
ATOM 1836 C C . MET A 1 240 ? 10.719 6.489 -37.738 1.00 69.19 240 MET A C 1
ATOM 1838 O O . MET A 1 240 ? 10.123 6.427 -36.663 1.00 69.19 240 MET A O 1
ATOM 1842 N N . VAL A 1 241 ? 10.855 7.642 -38.401 1.00 75.94 241 VAL A N 1
ATOM 1843 C CA . VAL A 1 241 ? 10.389 8.930 -37.853 1.00 75.94 241 VAL A CA 1
ATOM 1844 C C . VAL A 1 241 ? 8.867 8.955 -37.709 1.00 75.94 241 VAL A C 1
ATOM 1846 O O . VAL A 1 241 ? 8.352 9.343 -36.660 1.00 75.94 241 VAL A O 1
ATOM 1849 N N . VAL A 1 242 ? 8.137 8.481 -38.721 1.00 77.19 242 VAL A N 1
ATOM 1850 C CA . VAL A 1 242 ? 6.668 8.433 -38.686 1.00 77.19 242 VAL A CA 1
ATOM 1851 C C . VAL A 1 242 ? 6.179 7.500 -37.577 1.00 77.19 242 VAL A C 1
ATOM 1853 O O . VAL A 1 242 ? 5.291 7.871 -36.808 1.00 77.19 242 VAL A O 1
ATOM 1856 N N . SER A 1 243 ? 6.800 6.328 -37.417 1.00 72.62 243 SER A N 1
ATOM 1857 C CA . SER A 1 243 ? 6.436 5.392 -36.346 1.00 72.62 243 SER A CA 1
ATOM 1858 C C . SER A 1 243 ? 6.673 5.958 -34.938 1.00 72.62 243 SER A C 1
ATOM 1860 O O . SER A 1 243 ? 5.851 5.749 -34.044 1.00 72.62 243 SER A O 1
ATOM 1862 N N . ALA A 1 244 ? 7.739 6.744 -34.750 1.00 72.50 244 ALA A N 1
ATOM 1863 C CA . ALA A 1 244 ? 8.051 7.391 -33.479 1.00 72.50 244 ALA A CA 1
ATOM 1864 C C . ALA A 1 244 ? 7.034 8.488 -33.122 1.00 72.50 244 ALA A C 1
ATOM 1866 O O . ALA A 1 244 ? 6.620 8.595 -31.964 1.00 72.50 244 ALA A O 1
ATOM 1867 N N . ILE A 1 245 ? 6.584 9.268 -34.109 1.00 77.75 245 ILE A N 1
ATOM 1868 C CA . ILE A 1 245 ? 5.555 10.302 -33.922 1.00 77.75 245 ILE A CA 1
ATOM 1869 C C . ILE A 1 245 ? 4.217 9.658 -33.547 1.00 77.75 245 ILE A C 1
ATOM 1871 O O . ILE A 1 245 ? 3.582 10.075 -32.578 1.00 77.75 245 ILE A O 1
ATOM 1875 N N . VAL A 1 246 ? 3.811 8.607 -34.265 1.00 75.75 246 VAL A N 1
ATOM 1876 C CA . VAL A 1 246 ? 2.550 7.893 -34.010 1.00 75.75 246 VAL A CA 1
ATOM 1877 C C . VAL A 1 246 ? 2.560 7.225 -32.632 1.00 75.75 246 VAL A C 1
ATOM 1879 O O . VAL A 1 246 ? 1.596 7.372 -31.879 1.00 75.75 246 VAL A O 1
ATOM 1882 N N . GLY A 1 247 ? 3.661 6.565 -32.257 1.00 71.81 247 GLY A N 1
ATOM 1883 C CA . GLY A 1 247 ? 3.822 5.978 -30.924 1.00 71.81 247 GLY A CA 1
ATOM 1884 C C . GLY A 1 247 ? 3.753 7.028 -29.810 1.00 71.81 247 GLY A C 1
ATOM 1885 O O . GLY A 1 247 ? 3.030 6.850 -28.831 1.00 71.81 247 GLY A O 1
ATOM 1886 N N . SER A 1 248 ? 4.429 8.167 -29.990 1.00 71.44 248 SER A N 1
ATOM 1887 C CA . SER A 1 248 ? 4.431 9.270 -29.015 1.00 71.44 248 SER A CA 1
ATOM 1888 C C . SER A 1 248 ? 3.045 9.899 -28.841 1.00 71.44 248 SER A C 1
ATOM 1890 O O . SER A 1 248 ? 2.619 10.171 -27.717 1.00 71.44 248 SER A O 1
ATOM 1892 N N . LEU A 1 249 ? 2.305 10.089 -29.938 1.00 77.38 249 LEU A N 1
ATOM 1893 C CA . LEU A 1 249 ? 0.949 10.640 -29.914 1.00 77.38 249 LEU A CA 1
ATOM 1894 C C . LEU A 1 249 ? -0.043 9.684 -29.237 1.00 77.38 249 LEU A C 1
ATOM 1896 O O . LEU A 1 249 ? -0.886 10.113 -28.447 1.00 77.38 249 LEU A O 1
ATOM 1900 N N . ALA A 1 250 ? 0.081 8.382 -29.499 1.00 71.12 250 ALA A N 1
ATOM 1901 C CA . ALA A 1 250 ? -0.766 7.368 -28.885 1.00 71.12 250 ALA A CA 1
ATOM 1902 C C . ALA A 1 250 ? -0.520 7.256 -27.367 1.00 71.12 250 ALA A C 1
ATOM 1904 O O . ALA A 1 250 ? -1.475 7.164 -26.589 1.00 71.12 250 ALA A O 1
ATOM 1905 N N . ILE A 1 251 ? 0.740 7.365 -26.925 1.00 71.50 251 ILE A N 1
ATOM 1906 C CA . ILE A 1 251 ? 1.084 7.468 -25.498 1.00 71.50 251 ILE A CA 1
ATOM 1907 C C . ILE A 1 251 ? 0.454 8.731 -24.898 1.00 71.50 251 ILE A C 1
ATOM 1909 O O . ILE A 1 251 ? -0.239 8.642 -23.883 1.00 71.50 251 ILE A O 1
ATOM 1913 N N . TYR A 1 252 ? 0.616 9.891 -25.540 1.00 75.25 252 TYR A N 1
ATOM 1914 C CA . TYR A 1 252 ? 0.073 11.159 -25.046 1.00 75.25 252 TYR A CA 1
ATOM 1915 C C . TYR A 1 252 ? -1.447 11.110 -24.828 1.00 75.25 252 TYR A C 1
ATOM 1917 O O . TYR A 1 252 ? -1.933 11.493 -23.762 1.00 75.25 252 TYR A O 1
ATOM 1925 N N . LEU A 1 253 ? -2.202 10.578 -25.794 1.00 76.06 253 LEU A N 1
ATOM 1926 C CA . LEU A 1 253 ? -3.659 10.449 -25.690 1.00 76.06 253 LEU A CA 1
ATOM 1927 C C . LEU A 1 253 ? -4.084 9.502 -24.561 1.00 76.06 253 LEU A C 1
ATOM 1929 O O . LEU A 1 253 ? -5.027 9.811 -23.830 1.00 76.06 253 LEU A O 1
ATOM 1933 N N . SER A 1 254 ? -3.365 8.392 -24.368 1.00 68.88 254 SER A N 1
ATOM 1934 C CA . SER A 1 254 ? -3.656 7.441 -23.288 1.00 68.88 254 SER A CA 1
ATOM 1935 C C . SER A 1 254 ? -3.399 8.021 -21.887 1.00 68.88 254 SER A C 1
ATOM 1937 O O . SER A 1 254 ? -4.123 7.713 -20.939 1.00 68.88 254 SER A O 1
ATOM 1939 N N . VAL A 1 255 ? -2.411 8.913 -21.756 1.00 73.81 255 VAL A N 1
ATOM 1940 C CA . VAL A 1 255 ? -1.999 9.510 -20.476 1.00 73.81 255 VAL A CA 1
ATOM 1941 C C . VAL A 1 255 ? -2.833 10.744 -20.112 1.00 73.81 255 VAL A C 1
ATOM 1943 O O . VAL A 1 255 ? -3.073 11.003 -18.930 1.00 73.81 255 VAL A O 1
ATOM 1946 N N . ASN A 1 256 ? -3.335 11.495 -21.096 1.00 76.06 256 ASN A N 1
ATOM 1947 C CA . ASN A 1 256 ? -4.012 12.777 -20.861 1.00 76.06 256 ASN A CA 1
ATOM 1948 C C . ASN A 1 256 ? -5.259 12.653 -19.958 1.00 76.06 256 ASN A C 1
ATOM 1950 O O . ASN A 1 256 ? -5.502 13.497 -19.092 1.00 76.06 256 ASN A O 1
ATOM 1954 N N . GLY A 1 257 ? -6.016 11.558 -20.085 1.00 73.81 257 GLY A N 1
ATOM 1955 C CA . GLY A 1 257 ? -7.171 11.287 -19.219 1.00 73.81 257 GLY A CA 1
ATOM 1956 C C . GLY A 1 257 ? -6.804 11.131 -17.737 1.00 73.81 257 GLY A C 1
ATOM 1957 O O . GLY A 1 257 ? -7.569 11.538 -16.864 1.00 73.81 257 GLY A O 1
ATOM 1958 N N . ILE A 1 258 ? -5.618 10.594 -17.442 1.00 68.31 258 ILE A N 1
ATOM 1959 C CA . ILE A 1 258 ? -5.118 10.403 -16.073 1.00 68.31 258 ILE A CA 1
ATOM 1960 C C . ILE A 1 258 ? -4.610 11.727 -15.514 1.00 68.31 258 ILE A C 1
ATOM 1962 O O . ILE A 1 258 ? -4.973 12.105 -14.404 1.00 68.31 258 ILE A O 1
ATOM 1966 N N . VAL A 1 259 ? -3.834 12.473 -16.305 1.00 75.69 259 VAL A N 1
ATOM 1967 C CA . VAL A 1 259 ? -3.331 13.797 -15.907 1.00 75.69 259 VAL A CA 1
ATOM 1968 C C . VAL A 1 259 ? -4.488 14.732 -15.565 1.00 75.69 259 VAL A C 1
ATOM 1970 O O . VAL A 1 259 ? -4.399 15.505 -14.612 1.00 75.69 259 VAL A O 1
ATOM 1973 N N . ARG A 1 260 ? -5.599 14.648 -16.303 1.00 77.69 260 ARG A N 1
ATOM 1974 C CA . ARG A 1 260 ? -6.800 15.431 -16.009 1.00 77.69 260 ARG A CA 1
ATOM 1975 C C . ARG A 1 260 ? -7.442 15.035 -14.677 1.00 77.69 260 ARG A C 1
ATOM 1977 O O . ARG A 1 260 ? -7.703 15.921 -13.868 1.00 77.69 260 ARG A O 1
ATOM 1984 N N . LYS A 1 261 ? -7.619 13.735 -14.417 1.00 77.00 261 LYS A N 1
ATOM 1985 C CA . LYS A 1 261 ? -8.140 13.234 -13.130 1.00 77.00 261 LYS A CA 1
ATOM 1986 C C . LYS A 1 261 ? -7.249 13.628 -11.952 1.00 77.00 261 LYS A C 1
ATOM 1988 O O . LYS A 1 261 ? -7.757 14.039 -10.913 1.00 77.00 261 LYS A O 1
ATOM 1993 N N . GLU A 1 262 ? -5.930 13.567 -12.120 1.00 75.44 262 GLU A N 1
ATOM 1994 C CA . GLU A 1 262 ? -4.998 13.962 -11.062 1.00 75.44 262 GLU A CA 1
ATOM 1995 C C . GLU A 1 262 ? -5.033 15.476 -10.817 1.00 75.44 262 GLU A C 1
ATOM 1997 O O . GLU A 1 262 ? -5.062 15.919 -9.672 1.00 75.44 262 GLU A O 1
ATOM 2002 N N . LYS A 1 263 ? -5.126 16.295 -11.875 1.00 79.62 263 LYS A N 1
ATOM 2003 C CA . LYS A 1 263 ? -5.324 17.748 -11.732 1.00 79.62 263 LYS A CA 1
ATOM 2004 C C . LYS A 1 263 ? -6.612 18.081 -10.979 1.00 79.62 263 LYS A C 1
ATOM 2006 O O . LYS A 1 263 ? -6.608 18.991 -10.151 1.00 79.62 263 LYS A O 1
ATOM 2011 N N . GLU A 1 264 ? -7.697 17.358 -11.247 1.00 83.69 264 GLU A N 1
ATOM 2012 C CA . GLU A 1 264 ? -8.961 17.510 -10.519 1.00 83.69 264 GLU A CA 1
ATOM 2013 C C . GLU A 1 264 ? -8.803 17.130 -9.041 1.00 83.69 264 GLU A C 1
ATOM 2015 O O . GLU A 1 264 ? -9.186 17.914 -8.173 1.00 83.69 264 GLU A O 1
ATOM 2020 N N . ARG A 1 265 ? -8.144 16.003 -8.738 1.00 78.31 265 ARG A N 1
ATOM 2021 C CA . ARG A 1 265 ? -7.836 15.580 -7.362 1.00 78.31 265 ARG A CA 1
ATOM 2022 C C . ARG A 1 265 ? -7.028 16.632 -6.599 1.00 78.31 265 ARG A C 1
ATOM 2024 O O . ARG A 1 265 ? -7.412 17.012 -5.496 1.00 78.31 265 ARG A O 1
ATOM 2031 N N . VAL A 1 266 ? -5.957 17.155 -7.200 1.00 82.56 266 VAL A N 1
ATOM 2032 C CA . VAL A 1 266 ? -5.118 18.207 -6.597 1.00 82.56 266 VAL A CA 1
ATOM 2033 C C . VAL A 1 266 ? -5.919 19.490 -6.355 1.00 82.56 266 VAL A C 1
ATOM 2035 O O . VAL A 1 266 ? -5.711 20.174 -5.352 1.00 82.56 266 VAL A O 1
ATOM 2038 N N . LYS A 1 267 ? -6.854 19.834 -7.250 1.00 88.25 267 LYS A N 1
ATOM 2039 C CA . LYS A 1 267 ? -7.732 20.999 -7.074 1.00 88.25 267 LYS A CA 1
ATOM 2040 C C . LYS A 1 267 ? -8.666 20.820 -5.875 1.00 88.25 267 LYS A C 1
ATOM 2042 O O . LYS A 1 267 ? -8.810 21.756 -5.091 1.00 88.25 267 LYS A O 1
ATOM 2047 N N . VAL A 1 268 ? -9.250 19.632 -5.710 1.00 86.81 268 VAL A N 1
ATOM 2048 C CA . VAL A 1 268 ? -10.089 19.295 -4.547 1.00 86.81 268 VAL A CA 1
ATOM 2049 C C . VAL A 1 268 ? -9.274 19.343 -3.256 1.00 86.81 268 VAL A C 1
ATOM 2051 O O . VAL A 1 268 ? -9.707 19.966 -2.292 1.00 86.81 268 VAL A O 1
ATOM 2054 N N . GLU A 1 269 ? -8.070 18.768 -3.243 1.00 85.75 269 GLU A N 1
ATOM 2055 C CA . GLU A 1 269 ? -7.199 18.771 -2.061 1.00 85.75 269 GLU A CA 1
ATOM 2056 C C . GLU A 1 269 ? -6.821 20.196 -1.625 1.00 85.75 269 GLU A C 1
ATOM 2058 O O . GLU A 1 269 ? -6.900 20.532 -0.442 1.00 85.75 269 GLU A O 1
ATOM 2063 N N . LYS A 1 270 ? -6.469 21.068 -2.580 1.00 88.19 270 LYS A N 1
ATOM 2064 C CA . LYS A 1 270 ? -6.235 22.494 -2.302 1.00 88.19 270 LYS A CA 1
ATOM 2065 C C . LYS A 1 270 ? -7.489 23.183 -1.767 1.00 88.19 270 LYS A C 1
ATOM 2067 O O . LYS A 1 270 ? -7.379 23.979 -0.842 1.00 88.19 270 LYS A O 1
ATOM 2072 N N . GLY A 1 271 ? -8.661 22.860 -2.317 1.00 89.62 271 GLY A N 1
ATOM 2073 C CA . GLY A 1 271 ? -9.946 23.357 -1.827 1.00 89.62 271 GLY A CA 1
ATOM 2074 C C . GLY A 1 271 ? -10.170 23.006 -0.356 1.00 89.62 271 GLY A C 1
ATOM 2075 O O . GLY A 1 271 ? -10.391 23.902 0.449 1.00 89.62 271 GLY A O 1
ATOM 2076 N N . ILE A 1 272 ? -10.004 21.731 0.009 1.00 90.94 272 ILE A N 1
ATOM 2077 C CA . ILE A 1 272 ? -10.146 21.256 1.395 1.00 90.94 272 ILE A CA 1
ATOM 2078 C C . ILE A 1 272 ? -9.148 21.958 2.317 1.00 90.94 272 ILE A C 1
ATOM 2080 O O . ILE A 1 272 ? -9.534 22.425 3.384 1.00 90.94 272 ILE A O 1
ATOM 2084 N N . ARG A 1 273 ? -7.879 22.079 1.909 1.00 88.94 273 ARG A N 1
ATOM 2085 C CA . ARG A 1 273 ? -6.850 22.769 2.702 1.00 88.94 273 ARG A CA 1
ATOM 2086 C C . ARG A 1 273 ? -7.221 24.227 2.966 1.00 88.94 273 ARG A C 1
ATOM 2088 O O . ARG A 1 273 ? -7.082 24.689 4.094 1.00 88.94 273 ARG A O 1
ATOM 2095 N N . ASN A 1 274 ? -7.707 24.927 1.945 1.00 91.44 274 ASN A N 1
ATOM 2096 C CA . ASN A 1 274 ? -8.135 26.316 2.070 1.00 91.44 274 ASN A CA 1
ATOM 2097 C C . ASN A 1 274 ? -9.363 26.444 2.978 1.00 91.44 274 ASN A C 1
ATOM 2099 O O . ASN A 1 274 ? -9.381 27.319 3.833 1.00 91.44 274 ASN A O 1
ATOM 2103 N N . SER A 1 275 ? -10.350 25.553 2.848 1.00 91.69 275 SER A N 1
ATOM 2104 C CA . SER A 1 275 ? -11.515 25.527 3.740 1.00 91.69 275 SER A CA 1
ATOM 2105 C C . SER A 1 275 ? -11.128 25.239 5.191 1.00 91.69 275 SER A C 1
ATOM 2107 O O . SER A 1 275 ? -11.667 25.866 6.094 1.00 91.69 275 SER A O 1
ATOM 2109 N N . LEU A 1 276 ? -10.176 24.331 5.428 1.00 89.69 276 LEU A N 1
ATOM 2110 C CA . LEU A 1 276 ? -9.675 24.031 6.771 1.00 89.69 276 LEU A CA 1
ATOM 2111 C C . LEU A 1 276 ? -8.928 25.227 7.377 1.00 89.69 276 LEU A C 1
ATOM 2113 O O . LEU A 1 276 ? -9.063 25.500 8.566 1.00 89.69 276 LEU A O 1
ATOM 2117 N N . PHE A 1 277 ? -8.152 25.938 6.555 1.00 90.44 277 PHE A N 1
ATOM 2118 C CA . PHE A 1 277 ? -7.456 27.155 6.961 1.00 90.44 277 PHE A CA 1
ATOM 2119 C C . PHE A 1 277 ? -8.443 28.276 7.297 1.00 90.44 277 PHE A C 1
ATOM 2121 O O . PHE A 1 277 ? -8.304 28.895 8.345 1.00 90.44 277 PHE A O 1
ATOM 2128 N N . ASP A 1 278 ? -9.464 28.491 6.462 1.00 89.12 278 ASP A N 1
ATOM 2129 C CA . ASP A 1 278 ? -10.497 29.503 6.709 1.00 89.12 278 ASP A CA 1
ATOM 2130 C C . ASP A 1 278 ? -11.310 29.175 7.969 1.00 89.12 278 ASP A C 1
ATOM 2132 O O . ASP A 1 278 ? -11.504 30.036 8.820 1.00 89.12 278 ASP A O 1
ATOM 2136 N N . LEU A 1 279 ? -11.691 27.906 8.160 1.00 89.31 279 LEU A N 1
ATOM 2137 C CA . LEU A 1 279 ? -12.346 27.434 9.384 1.00 89.31 279 LEU A CA 1
ATOM 2138 C C . LEU A 1 279 ? -11.469 27.671 10.624 1.00 89.31 279 LEU A C 1
ATOM 2140 O O . LEU A 1 279 ? -11.955 28.158 11.642 1.00 89.31 279 LEU A O 1
ATOM 2144 N N . GLY A 1 280 ? -10.176 27.342 10.543 1.00 87.00 280 GLY A N 1
ATOM 2145 C CA . GLY A 1 280 ? -9.220 27.597 11.618 1.00 87.00 280 GLY A CA 1
ATOM 2146 C C . GLY A 1 280 ? -9.093 29.087 11.931 1.00 87.00 280 GLY A C 1
ATOM 2147 O O . GLY A 1 280 ? -9.101 29.474 13.095 1.00 87.00 280 GLY A O 1
ATOM 2148 N N . ASN A 1 281 ? -9.049 29.927 10.899 1.00 89.25 281 ASN A N 1
ATOM 2149 C CA . ASN A 1 281 ? -8.948 31.372 11.049 1.00 89.25 281 ASN A CA 1
ATOM 2150 C C . ASN A 1 281 ? -10.220 31.972 11.673 1.00 89.25 281 ASN A C 1
ATOM 2152 O O . ASN A 1 281 ? -10.120 32.806 12.570 1.00 89.25 281 ASN A O 1
ATOM 2156 N N . ARG A 1 282 ? -11.408 31.494 11.279 1.00 85.00 282 ARG A N 1
ATOM 2157 C CA . ARG A 1 282 ? -12.703 31.868 11.881 1.00 85.00 282 ARG A CA 1
ATOM 2158 C C . ARG A 1 282 ? -12.818 31.441 13.346 1.00 85.00 282 ARG A C 1
ATOM 2160 O O . ARG A 1 282 ? -13.249 32.225 14.183 1.00 85.00 282 ARG A O 1
ATOM 2167 N N . MET A 1 283 ? -12.351 30.236 13.686 1.00 83.44 283 MET A N 1
ATOM 2168 C CA . MET A 1 283 ? -12.300 29.781 15.084 1.00 83.44 283 MET A CA 1
ATOM 2169 C C . MET A 1 283 ? -11.354 30.627 15.945 1.00 83.44 283 MET A C 1
ATOM 2171 O O . MET A 1 283 ? -11.681 30.927 17.088 1.00 83.44 283 MET A O 1
ATOM 2175 N N . VAL A 1 284 ? -10.192 31.025 15.416 1.00 84.50 284 VAL A N 1
ATOM 2176 C CA . VAL A 1 284 ? -9.224 31.872 16.142 1.00 84.50 284 VAL A CA 1
ATOM 2177 C C . VAL A 1 284 ? -9.731 33.305 16.302 1.00 84.50 284 VAL A C 1
ATOM 2179 O O . VAL A 1 284 ? -9.496 33.926 17.335 1.00 84.50 284 VAL A O 1
ATOM 2182 N N . THR A 1 285 ? -10.436 33.828 15.301 1.00 85.44 285 THR A N 1
ATOM 2183 C CA . THR A 1 285 ? -11.021 35.178 15.342 1.00 85.44 285 THR A CA 1
ATOM 2184 C C . THR A 1 285 ? -12.294 35.261 16.187 1.00 85.44 285 THR A C 1
ATOM 2186 O O . THR A 1 285 ? -12.767 36.364 16.449 1.00 85.44 285 THR A O 1
ATOM 2189 N N . GLY A 1 286 ? -12.809 34.130 16.684 1.00 75.88 286 GLY A N 1
ATOM 2190 C CA . GLY A 1 286 ? -13.982 34.100 17.557 1.00 75.88 286 GLY A CA 1
ATOM 2191 C C . GLY A 1 286 ? -15.283 34.457 16.839 1.00 75.88 286 GLY A C 1
ATOM 2192 O O . GLY A 1 286 ? -16.262 34.811 17.497 1.00 75.88 286 GLY A O 1
ATOM 2193 N N . GLU A 1 287 ? -15.308 34.369 15.506 1.00 64.12 287 GLU A N 1
ATOM 2194 C CA . GLU A 1 287 ? -16.547 34.452 14.739 1.00 64.12 287 GLU A CA 1
ATOM 2195 C C . GLU A 1 287 ? -17.358 33.180 15.010 1.00 64.12 287 GLU A C 1
ATOM 2197 O O . GLU A 1 287 ? -17.179 32.138 14.376 1.00 64.12 287 GLU A O 1
ATOM 2202 N N . ASN A 1 288 ? -18.211 33.254 16.031 1.00 54.12 288 ASN A N 1
ATOM 2203 C CA . ASN A 1 288 ? -19.211 32.234 16.312 1.00 54.12 288 ASN A CA 1
ATOM 2204 C C . ASN A 1 288 ? -20.154 32.100 15.105 1.00 54.12 288 ASN A C 1
ATOM 2206 O O . ASN A 1 288 ? -20.538 33.106 14.506 1.00 54.12 288 ASN A O 1
ATOM 2210 N N . PHE A 1 289 ? -20.497 30.854 14.770 1.00 53.78 289 PHE A N 1
ATOM 2211 C CA . PHE A 1 289 ? -21.527 30.512 13.786 1.00 53.78 289 PHE A CA 1
ATOM 2212 C C . PHE A 1 289 ? -22.882 31.146 14.115 1.00 53.78 289 PHE A C 1
ATOM 2214 O O . PHE A 1 289 ? -23.228 31.197 15.320 1.00 53.78 289 PHE A O 1
#

pLDDT: mean 78.05, std 14.44, range [30.62, 95.06]

Radius of gyration: 28.4 Å; chains: 1; bounding box: 70×72×82 Å